Protein AF-A0A7V5NZU4-F1 (afdb_monomer_lite)

Secondary structure (DSSP, 8-state):
-----PPPS-PPPPPPPPPPPP---S--EEEEEES--SHHHHHHHHHHHHTSTTEEEEEEETTTTEEEEEEPTT--HHHHHHHHHHTT-EEEEEESSEEEEEEEEE---SHHHHHHHHHHHHTSTTEEEEEEETTTTEEEEEEETTT--HHHHHHHHHHTT-EEEEESSS-S-HHHHHHHHHHHHHHHHHHHHHHHHHHHHHH-TTT-GGGGGS-HHHHHHHHHHHHHHIIIIISHHHHHHHHHHHHTT---HHHHHHHHHHHHHHHHHHHHH-HHHHHHTT------HHHHHHHHHHHHHHHHHHHHHHHHHHHHHHHHHHTS-SEEEEEETTEEEEEETT-

pLDDT: mean 81.1, std 15.28, range [30.03, 98.06]

Structure (mmCIF, N/CA/C/O backbone):
data_AF-A0A7V5NZU4-F1
#
_entry.id   AF-A0A7V5NZU4-F1
#
loop_
_atom_site.group_PDB
_atom_site.id
_atom_site.type_symbol
_atom_site.label_atom_id
_atom_site.label_alt_id
_atom_site.label_comp_id
_atom_site.label_asym_id
_atom_site.label_entity_id
_atom_site.label_seq_id
_atom_site.pdbx_PDB_ins_code
_atom_site.Cartn_x
_atom_site.Cartn_y
_atom_site.Cartn_z
_atom_site.occupancy
_atom_site.B_iso_or_equiv
_atom_site.auth_seq_id
_atom_site.auth_comp_id
_atom_site.auth_asym_id
_atom_site.auth_atom_id
_atom_site.pdbx_PDB_model_num
ATOM 1 N N . MET A 1 1 ? -12.009 -71.745 0.302 1.00 40.34 1 MET A N 1
ATOM 2 C CA . MET A 1 1 ? -10.948 -70.907 0.899 1.00 40.34 1 MET A CA 1
ATOM 3 C C . MET A 1 1 ? -11.126 -69.471 0.422 1.00 40.34 1 MET A C 1
ATOM 5 O O . MET A 1 1 ? -10.979 -69.234 -0.765 1.00 40.34 1 MET A O 1
ATOM 9 N N . MET A 1 2 ? -11.557 -68.615 1.358 1.00 42.38 2 MET A N 1
ATOM 10 C CA . MET A 1 2 ? -11.368 -67.154 1.516 1.00 42.38 2 MET A CA 1
ATOM 11 C C . MET A 1 2 ? -11.271 -66.282 0.248 1.00 42.38 2 MET A C 1
ATOM 13 O O . MET A 1 2 ? -10.345 -66.431 -0.534 1.00 42.38 2 MET A O 1
ATOM 17 N N . ALA A 1 3 ? -12.240 -65.424 -0.083 1.00 41.09 3 ALA A N 1
ATOM 18 C CA . ALA A 1 3 ? -12.773 -64.225 0.599 1.00 41.09 3 ALA A CA 1
ATOM 19 C C . ALA A 1 3 ? -12.367 -62.997 -0.242 1.00 41.09 3 ALA A C 1
ATOM 21 O O . ALA A 1 3 ? -11.229 -62.540 -0.201 1.00 41.09 3 ALA A O 1
ATOM 22 N N . LYS A 1 4 ? -13.302 -62.528 -1.079 1.00 43.53 4 LYS A N 1
ATOM 23 C CA . LYS A 1 4 ? -13.259 -61.218 -1.737 1.00 43.53 4 LYS A CA 1
ATOM 24 C C . LYS A 1 4 ? -14.063 -60.272 -0.850 1.00 43.53 4 LYS A C 1
ATOM 26 O O . LYS A 1 4 ? -15.286 -60.379 -0.833 1.00 43.53 4 LYS A O 1
ATOM 31 N N . ASP A 1 5 ? -13.391 -59.377 -0.137 1.00 45.47 5 ASP A N 1
ATOM 32 C CA . ASP A 1 5 ? -14.055 -58.329 0.637 1.00 45.47 5 ASP A CA 1
ATOM 33 C C . ASP A 1 5 ? -14.517 -57.209 -0.301 1.00 45.47 5 ASP A C 1
ATOM 35 O O . ASP A 1 5 ? -13.760 -56.341 -0.736 1.00 45.47 5 ASP A O 1
ATOM 39 N N . SER A 1 6 ? -15.798 -57.276 -0.651 1.00 47.09 6 SER A N 1
ATOM 40 C CA . SER A 1 6 ? -16.578 -56.199 -1.247 1.00 47.09 6 SER A CA 1
ATOM 41 C C . SER A 1 6 ? -16.893 -55.143 -0.185 1.00 47.09 6 SER A C 1
ATOM 43 O O . SER A 1 6 ? -17.609 -55.427 0.774 1.00 47.09 6 SER A O 1
ATOM 45 N N . CYS A 1 7 ? -16.398 -53.919 -0.368 1.00 43.38 7 CYS A N 1
ATOM 46 C CA . CYS A 1 7 ? -16.804 -52.766 0.433 1.00 43.38 7 CYS A CA 1
ATOM 47 C C . CYS A 1 7 ? -18.268 -52.398 0.095 1.00 43.38 7 CYS A C 1
ATOM 49 O O . CYS A 1 7 ? -18.559 -52.175 -1.085 1.00 43.38 7 CYS A O 1
ATOM 51 N N . PRO A 1 8 ? -19.204 -52.364 1.062 1.00 48.06 8 PRO A N 1
ATOM 52 C CA . PRO A 1 8 ? -20.598 -52.026 0.797 1.00 48.06 8 PRO A CA 1
ATOM 53 C C . PRO A 1 8 ? -20.779 -50.524 0.533 1.00 48.06 8 PRO A C 1
ATOM 55 O O . PRO A 1 8 ? -20.287 -49.659 1.257 1.00 48.06 8 PRO A O 1
ATOM 58 N N . THR A 1 9 ? -21.523 -50.228 -0.527 1.00 55.03 9 THR A N 1
ATOM 59 C CA . THR A 1 9 ? -21.818 -48.909 -1.098 1.00 55.03 9 THR A CA 1
ATOM 60 C C . THR A 1 9 ? -22.843 -48.115 -0.277 1.00 55.03 9 THR A C 1
ATOM 62 O O . THR A 1 9 ? -23.901 -47.742 -0.776 1.00 55.03 9 THR A O 1
ATOM 65 N N . SER A 1 10 ? -22.551 -47.822 0.990 1.00 47.47 10 SER A N 1
ATOM 66 C CA . SER A 1 10 ? -23.347 -46.860 1.765 1.00 47.47 10 SER A CA 1
ATOM 67 C C . SER A 1 10 ? -22.573 -46.325 2.970 1.00 47.47 10 SER A C 1
ATOM 69 O O . SER A 1 10 ? -22.727 -46.811 4.089 1.00 47.47 10 SER A O 1
ATOM 71 N N . CYS A 1 11 ? -21.754 -45.296 2.755 1.00 41.81 11 CYS A N 1
ATOM 72 C CA . CYS A 1 11 ? -21.381 -44.395 3.843 1.00 41.81 11 CYS A CA 1
ATOM 73 C C . CYS A 1 11 ? -22.578 -43.459 4.083 1.00 41.81 11 CYS A C 1
ATOM 75 O O . CYS A 1 11 ? -22.938 -42.726 3.157 1.00 41.81 11 CYS A O 1
ATOM 77 N N . PRO A 1 12 ? -23.212 -43.454 5.268 1.00 45.66 12 PRO A N 1
ATOM 78 C CA . PRO A 1 12 ? -24.223 -42.458 5.585 1.00 45.66 12 PRO A CA 1
ATOM 79 C C . PRO A 1 12 ? -23.543 -41.088 5.639 1.00 45.66 12 PRO A C 1
ATOM 81 O O . PRO A 1 12 ? -22.601 -40.881 6.406 1.00 45.66 12 PRO A O 1
ATOM 84 N N . LEU A 1 13 ? -23.993 -40.160 4.795 1.00 52.66 13 LEU A N 1
ATOM 85 C CA . LEU A 1 13 ? -23.650 -38.748 4.933 1.00 52.66 13 LEU A CA 1
ATOM 86 C C . LEU A 1 13 ? -24.128 -38.274 6.318 1.00 52.66 13 LEU A C 1
ATOM 88 O O . LEU A 1 13 ? -25.234 -38.644 6.715 1.00 52.66 13 LEU A O 1
ATOM 92 N N . PRO A 1 14 ? -23.343 -37.475 7.061 1.00 43.91 14 PRO A N 1
ATOM 93 C CA . PRO A 1 14 ? -23.815 -36.900 8.313 1.00 43.91 14 PRO A CA 1
ATOM 94 C C . PRO A 1 14 ? -25.058 -36.051 8.034 1.00 43.91 14 PRO A C 1
ATOM 96 O O . PRO A 1 14 ? -25.027 -35.165 7.178 1.00 43.91 14 PRO A O 1
ATOM 99 N N . GLU A 1 15 ? -26.150 -36.356 8.739 1.00 41.50 15 GLU A N 1
ATOM 100 C CA . GLU A 1 15 ? -27.418 -35.636 8.652 1.00 41.50 15 GLU A CA 1
ATOM 101 C C . GLU A 1 15 ? -27.173 -34.129 8.781 1.00 41.50 15 GLU A C 1
ATOM 103 O O . GLU A 1 15 ? -26.546 -33.646 9.732 1.00 41.50 15 GLU A O 1
ATOM 108 N N . ALA A 1 16 ? -27.644 -33.383 7.782 1.00 39.78 16 ALA A N 1
ATOM 109 C CA . ALA A 1 16 ? -27.623 -31.935 7.800 1.00 39.78 16 ALA A CA 1
ATOM 110 C C . ALA A 1 16 ? -28.372 -31.456 9.050 1.00 39.78 16 ALA A C 1
ATOM 112 O O . ALA A 1 16 ? -29.556 -31.743 9.225 1.00 39.78 16 ALA A O 1
ATOM 113 N N . ARG A 1 17 ? -27.671 -30.731 9.931 1.00 39.03 17 ARG A N 1
ATOM 114 C CA . ARG A 1 17 ? -28.297 -30.075 11.084 1.00 39.03 17 ARG A CA 1
ATOM 115 C C . ARG A 1 17 ? -29.446 -29.199 10.571 1.00 39.03 17 ARG A C 1
ATOM 117 O O . ARG A 1 17 ? -29.227 -28.469 9.601 1.00 39.03 17 ARG A O 1
ATOM 124 N N . PRO A 1 18 ? -30.635 -29.243 11.191 1.00 36.62 18 PRO A N 1
ATOM 125 C CA . PRO A 1 18 ? -31.749 -28.415 10.763 1.00 36.62 18 PRO A CA 1
ATOM 126 C C . PRO A 1 18 ? -31.342 -26.941 10.842 1.00 36.62 18 PRO A C 1
ATOM 128 O O . PRO A 1 18 ? -30.946 -26.439 11.895 1.00 36.62 18 PRO A O 1
ATOM 131 N N . VAL A 1 19 ? -31.402 -26.272 9.692 1.00 40.69 19 VAL A N 1
ATOM 132 C CA . VAL A 1 19 ? -31.296 -24.817 9.579 1.00 40.69 19 VAL A CA 1
ATOM 133 C C . VAL A 1 19 ? -32.470 -24.226 10.375 1.00 40.69 19 VAL A C 1
ATOM 135 O O . VAL A 1 19 ? -33.605 -24.656 10.148 1.00 40.69 19 VAL A O 1
ATOM 138 N N . PRO A 1 20 ? -32.246 -23.300 11.329 1.00 37.62 20 PRO A N 1
ATOM 139 C CA . PRO A 1 20 ? -33.342 -22.648 12.037 1.00 37.62 20 PRO A CA 1
ATOM 140 C C . PRO A 1 20 ? -34.257 -21.930 11.035 1.00 37.62 20 PRO A C 1
ATOM 142 O O . PRO A 1 20 ? -33.765 -21.432 10.020 1.00 37.62 20 PRO A O 1
ATOM 145 N N . PRO A 1 21 ? -35.573 -21.879 11.291 1.00 34.88 21 PRO A N 1
ATOM 146 C CA . PRO A 1 21 ? -36.538 -21.389 10.324 1.00 34.88 21 PRO A CA 1
ATOM 147 C C . PRO A 1 21 ? -36.288 -19.914 10.007 1.00 34.88 21 PRO A C 1
ATOM 149 O O . PRO A 1 21 ? -36.116 -19.073 10.888 1.00 34.88 21 PRO A O 1
ATOM 152 N N . GLU A 1 22 ? -36.290 -19.619 8.715 1.00 37.28 22 GLU A N 1
ATOM 153 C CA . GLU A 1 22 ? -36.287 -18.273 8.174 1.00 37.28 22 GLU A CA 1
ATOM 154 C C . GLU A 1 22 ? -37.634 -17.583 8.481 1.00 37.28 22 GLU A C 1
ATOM 156 O O . GLU A 1 22 ? -38.697 -18.151 8.227 1.00 37.28 22 GLU A O 1
ATOM 161 N N . LYS A 1 23 ? -37.542 -16.322 8.940 1.00 37.06 23 LYS A N 1
ATOM 162 C CA . LYS A 1 23 ? -38.576 -15.267 9.087 1.00 37.06 23 LYS A CA 1
ATOM 163 C C . LYS A 1 23 ? -39.373 -15.174 10.401 1.00 37.06 23 LYS A C 1
ATOM 165 O O . LYS A 1 23 ? -40.420 -15.791 10.564 1.00 37.06 23 LYS A O 1
ATOM 170 N N . SER A 1 24 ? -39.019 -14.150 11.189 1.00 30.03 24 SER A N 1
ATOM 171 C CA . SER A 1 24 ? -39.981 -13.267 11.868 1.00 30.03 24 SER A CA 1
ATOM 172 C C . SER A 1 24 ? -39.436 -11.831 11.994 1.00 30.03 24 SER A C 1
ATOM 174 O O . SER A 1 24 ? -38.464 -11.580 12.690 1.00 30.03 24 SER A O 1
ATOM 176 N N . SER A 1 25 ? -40.087 -10.911 11.281 1.00 40.16 25 SER A N 1
ATOM 177 C CA . SER A 1 25 ? -40.169 -9.443 11.427 1.00 40.16 25 SER A CA 1
ATOM 178 C C . SER A 1 25 ? -39.384 -8.720 12.554 1.00 40.16 25 SER A C 1
ATOM 180 O O . SER A 1 25 ? -39.815 -8.760 13.708 1.00 40.16 25 SER A O 1
ATOM 182 N N . GLY A 1 26 ? -38.376 -7.913 12.183 1.00 49.75 26 GLY A N 1
ATOM 183 C CA . GLY A 1 26 ? -37.771 -6.837 13.001 1.00 49.75 26 GLY A CA 1
ATOM 184 C C . GLY A 1 26 ? -36.237 -6.933 13.154 1.00 49.75 26 GLY A C 1
ATOM 185 O O . GLY A 1 26 ? -35.705 -8.034 13.041 1.00 49.75 26 GLY A O 1
ATOM 186 N N . PRO A 1 27 ? -35.502 -5.819 13.375 1.00 64.00 27 PRO A N 1
ATOM 187 C CA . PRO A 1 27 ? -34.076 -5.870 13.711 1.00 64.00 27 PRO A CA 1
ATOM 188 C C . PRO A 1 27 ? -33.896 -6.471 15.109 1.00 64.00 27 PRO A C 1
ATOM 190 O O . PRO A 1 27 ? -34.335 -5.891 16.095 1.00 64.00 27 PRO A O 1
ATOM 193 N N . GLU A 1 28 ? -33.282 -7.646 15.202 1.00 74.56 28 GLU A N 1
ATOM 194 C CA . GLU A 1 28 ? -33.061 -8.331 16.478 1.00 74.56 28 GLU A CA 1
ATOM 195 C C . GLU A 1 28 ? -31.842 -7.756 17.203 1.00 74.56 28 GLU A C 1
ATOM 197 O O . GLU A 1 28 ? -30.771 -7.605 16.615 1.00 74.56 28 GLU A O 1
ATOM 202 N N . LEU A 1 29 ? -31.995 -7.463 18.493 1.00 79.25 29 LEU A N 1
ATOM 203 C CA . LEU A 1 29 ? -30.911 -7.021 19.360 1.00 79.25 29 LEU A CA 1
ATOM 204 C C . LEU A 1 29 ? -30.441 -8.188 20.221 1.00 79.25 29 LEU A C 1
ATOM 206 O O . LEU A 1 29 ? -31.240 -8.880 20.857 1.00 79.25 29 LEU A O 1
ATOM 210 N N . PHE A 1 30 ? -29.129 -8.384 20.269 1.00 80.62 30 PHE A N 1
ATOM 211 C CA . PHE A 1 30 ? -28.511 -9.396 21.115 1.00 80.62 30 PHE A CA 1
ATOM 212 C C . PHE A 1 30 ? -27.746 -8.715 22.237 1.00 80.62 30 PHE A C 1
ATOM 214 O O . PHE A 1 30 ? -26.981 -7.783 21.998 1.00 80.62 30 PHE A O 1
ATOM 221 N N . PHE A 1 31 ? -27.905 -9.217 23.454 1.00 84.19 31 PHE A N 1
ATOM 222 C CA . PHE A 1 31 ? -27.208 -8.751 24.644 1.00 84.19 31 PHE A CA 1
ATOM 223 C C . PHE A 1 31 ? -26.524 -9.922 25.342 1.00 84.19 31 PHE A C 1
ATOM 225 O O . PHE A 1 31 ? -27.033 -11.040 25.350 1.00 84.19 31 PHE A O 1
ATOM 232 N N . ARG A 1 32 ? -25.372 -9.673 25.952 1.00 83.62 32 ARG A N 1
ATOM 233 C CA . ARG A 1 32 ? -24.766 -10.533 26.958 1.00 83.62 32 ARG A CA 1
ATOM 234 C C . ARG A 1 32 ? -25.313 -10.115 28.311 1.00 83.62 32 ARG A C 1
ATOM 236 O O . ARG A 1 32 ? -25.332 -8.925 28.615 1.00 83.62 32 ARG A O 1
ATOM 243 N N . VAL A 1 33 ? -25.740 -11.092 29.098 1.00 85.56 33 VAL A N 1
ATOM 244 C CA . VAL A 1 33 ? -26.236 -10.856 30.452 1.00 85.56 33 VAL A CA 1
ATOM 245 C C . VAL A 1 33 ? -25.185 -11.347 31.444 1.00 85.56 33 VAL A C 1
ATOM 247 O O . VAL A 1 33 ? -24.867 -12.536 31.478 1.00 85.56 33 VAL A O 1
ATOM 250 N N . GLU A 1 34 ? -24.634 -10.441 32.241 1.00 82.88 34 GLU A N 1
ATOM 251 C CA . GLU A 1 34 ? -23.683 -10.747 33.311 1.00 82.88 34 GLU A CA 1
ATOM 252 C C . GLU A 1 34 ? -24.404 -10.789 34.671 1.00 82.88 34 GLU A C 1
ATOM 254 O O . GLU A 1 34 ? -25.399 -10.098 34.891 1.00 82.88 34 GLU A O 1
ATOM 259 N N . GLY A 1 35 ? -23.932 -11.651 35.579 1.00 77.69 35 GLY A N 1
ATOM 260 C CA . GLY A 1 35 ? -24.533 -11.855 36.908 1.00 77.69 35 GLY A CA 1
ATOM 261 C C . GLY A 1 35 ? -25.539 -13.013 37.008 1.00 77.69 35 GLY A C 1
ATOM 262 O O . GLY A 1 35 ? -26.022 -13.314 38.097 1.00 77.69 35 GLY A O 1
ATOM 263 N N . MET A 1 36 ? -25.843 -13.715 35.909 1.00 81.94 36 MET A N 1
ATOM 264 C CA . MET A 1 36 ? -26.690 -14.915 35.952 1.00 81.94 36 MET A CA 1
ATOM 265 C C . MET A 1 36 ? -25.894 -16.145 36.400 1.00 81.94 36 MET A C 1
ATOM 267 O O . MET A 1 36 ? -24.882 -16.486 35.795 1.00 81.94 36 MET A O 1
ATOM 271 N N . SER A 1 37 ? -26.388 -16.858 37.414 1.00 78.56 37 SER A N 1
ATOM 272 C CA . SER A 1 37 ? -25.758 -18.080 37.941 1.00 78.56 37 SER A CA 1
ATOM 273 C C . SER A 1 37 ? -26.603 -19.347 37.763 1.00 78.56 37 SER A C 1
ATOM 275 O O . SER A 1 37 ? -26.098 -20.450 37.963 1.00 78.56 37 SER A O 1
ATOM 277 N N . CYS A 1 38 ? -27.876 -19.225 37.369 1.00 78.81 38 CYS A N 1
ATOM 278 C CA . CYS A 1 38 ? -28.754 -20.370 37.117 1.00 78.81 38 CYS A CA 1
ATOM 279 C C . CYS A 1 38 ? -29.875 -20.062 36.107 1.00 78.81 38 CYS A C 1
ATOM 281 O O . CYS A 1 38 ? -30.144 -18.906 35.772 1.00 78.81 38 CYS A O 1
ATOM 283 N N . ALA A 1 39 ? -30.597 -21.105 35.681 1.00 77.88 39 ALA A N 1
ATOM 284 C CA . ALA A 1 39 ? -31.759 -20.988 34.796 1.00 77.88 39 ALA A CA 1
ATOM 285 C C . ALA A 1 39 ? -32.900 -20.129 35.385 1.00 77.88 39 ALA A C 1
ATOM 287 O O . ALA A 1 39 ? -33.616 -19.463 34.641 1.00 77.88 39 ALA A O 1
ATOM 288 N N . ALA A 1 40 ? -33.041 -20.077 36.716 1.00 79.88 40 ALA A N 1
ATOM 289 C CA . ALA A 1 40 ? -34.028 -19.213 37.365 1.00 79.88 40 ALA A CA 1
ATOM 290 C C . ALA A 1 40 ? -33.665 -17.717 37.256 1.00 79.88 40 ALA A C 1
ATOM 292 O O . ALA A 1 40 ? -34.560 -16.881 37.139 1.00 79.88 40 ALA A O 1
ATOM 293 N N . CYS A 1 41 ? -32.369 -17.373 37.226 1.00 83.00 41 CYS A N 1
ATOM 294 C CA . CYS A 1 41 ? -31.916 -16.008 36.935 1.00 83.00 41 CYS A CA 1
ATOM 295 C C . CYS A 1 41 ? -32.261 -15.612 35.495 1.00 83.00 41 CYS A C 1
ATOM 297 O O . CYS A 1 41 ? -32.782 -14.525 35.275 1.00 83.00 41 CYS A O 1
ATOM 299 N N . ALA A 1 42 ? -32.049 -16.511 34.528 1.00 84.69 42 ALA A N 1
ATOM 300 C CA . ALA A 1 42 ? -32.408 -16.255 33.132 1.00 84.69 42 ALA A CA 1
ATOM 301 C C . ALA A 1 42 ? -33.915 -16.024 32.950 1.00 84.69 42 ALA A C 1
ATOM 303 O O . ALA A 1 42 ? -34.304 -15.064 32.293 1.00 84.69 42 ALA A O 1
ATOM 304 N N . ALA A 1 43 ? -34.764 -16.826 33.603 1.00 86.94 43 ALA A N 1
ATOM 305 C CA . ALA A 1 43 ? -36.214 -16.627 33.570 1.00 86.94 43 ALA A CA 1
ATOM 306 C C . ALA A 1 43 ? -36.645 -15.278 34.178 1.00 86.94 43 ALA A C 1
ATOM 308 O O . ALA A 1 43 ? -37.571 -14.637 33.678 1.00 86.94 43 ALA A O 1
ATOM 309 N N . ARG A 1 44 ? -35.963 -14.824 35.240 1.00 87.81 44 ARG A N 1
ATOM 310 C CA . ARG A 1 44 ? -36.203 -13.510 35.852 1.00 87.81 44 ARG A CA 1
ATOM 311 C C . ARG A 1 44 ? -35.831 -12.373 34.900 1.00 87.81 44 ARG A C 1
ATOM 313 O O . ARG A 1 44 ? -36.654 -11.493 34.675 1.00 87.81 44 ARG A O 1
ATOM 320 N N . VAL A 1 45 ? -34.644 -12.429 34.294 1.00 88.69 45 VAL A N 1
ATOM 321 C CA . VAL A 1 45 ? -34.198 -11.429 33.309 1.00 88.69 45 VAL A CA 1
ATOM 322 C C . VAL A 1 45 ? -35.124 -11.412 32.089 1.00 88.69 45 VAL A C 1
ATOM 324 O O . VAL A 1 45 ? -35.506 -10.343 31.624 1.00 88.69 45 VAL A O 1
ATOM 327 N N . GLU A 1 46 ? -35.556 -12.577 31.599 1.00 91.38 46 GLU A N 1
ATOM 328 C CA . GLU A 1 46 ? -36.494 -12.671 30.475 1.00 91.38 46 GLU A CA 1
ATOM 329 C C . GLU A 1 46 ? -37.838 -12.005 30.785 1.00 91.38 46 GLU A C 1
ATOM 331 O O . GLU A 1 46 ? -38.392 -11.301 29.939 1.00 91.38 46 GLU A O 1
ATOM 336 N N . LYS A 1 47 ? -38.350 -12.184 32.007 1.00 89.56 47 LYS A N 1
ATOM 337 C CA . LYS A 1 47 ? -39.588 -11.541 32.455 1.00 89.56 47 LYS A CA 1
ATOM 338 C C . LYS A 1 47 ? -39.460 -10.013 32.466 1.00 89.56 47 LYS A C 1
ATOM 340 O O . LYS A 1 47 ? -40.320 -9.335 31.914 1.00 89.56 47 LYS A O 1
ATOM 345 N N . VAL A 1 48 ? -38.367 -9.484 33.015 1.00 90.69 48 VAL A N 1
ATOM 346 C CA . VAL A 1 48 ? -38.098 -8.033 33.084 1.00 90.69 48 VAL A CA 1
ATOM 347 C C . VAL A 1 48 ? -37.976 -7.422 31.686 1.00 90.69 48 VAL A C 1
ATOM 349 O O . VAL A 1 48 ? -38.526 -6.353 31.414 1.00 90.69 48 VAL A O 1
ATOM 352 N N . LEU A 1 49 ? -37.304 -8.125 30.770 1.00 89.25 49 LEU A N 1
ATOM 353 C CA . LEU A 1 49 ? -37.184 -7.705 29.376 1.00 89.25 49 LEU A CA 1
ATOM 354 C C . LEU A 1 49 ? -38.553 -7.643 28.680 1.00 89.25 49 LEU A C 1
ATOM 356 O O . LEU A 1 49 ? -38.821 -6.669 27.984 1.00 89.25 49 LEU A O 1
ATOM 360 N N . LYS A 1 50 ? -39.440 -8.623 28.906 1.00 89.62 50 LYS A N 1
ATOM 361 C CA . LYS A 1 50 ? -40.808 -8.629 28.343 1.00 89.62 50 LYS A CA 1
ATOM 362 C C . LYS A 1 50 ? -41.718 -7.545 28.931 1.00 89.62 50 LYS A C 1
ATOM 364 O O . LYS A 1 50 ? -42.618 -7.074 28.248 1.00 89.62 50 LYS A O 1
ATOM 369 N N . GLU A 1 51 ? -41.507 -7.153 30.186 1.00 88.50 51 GLU A N 1
ATOM 370 C CA . GLU A 1 51 ? -42.288 -6.108 30.870 1.00 88.50 51 GLU A CA 1
ATOM 371 C C . GLU A 1 51 ? -41.784 -4.681 30.574 1.00 88.50 51 GLU A C 1
ATOM 373 O O . GLU A 1 51 ? -42.369 -3.687 31.026 1.00 88.50 51 GLU A O 1
ATOM 378 N N . THR A 1 52 ? -40.685 -4.549 29.825 1.00 85.81 52 THR A N 1
ATOM 379 C CA . THR A 1 52 ? -40.143 -3.249 29.426 1.00 85.81 52 THR A CA 1
ATOM 380 C C . THR A 1 52 ? -40.887 -2.711 28.205 1.00 85.81 52 THR A C 1
ATOM 382 O O . THR A 1 52 ? -41.091 -3.410 27.215 1.00 85.81 52 THR A O 1
ATOM 385 N N . LYS A 1 53 ? -41.313 -1.443 28.273 1.00 83.50 53 LYS A N 1
ATOM 386 C CA . LYS A 1 53 ? -42.056 -0.792 27.186 1.00 83.50 53 LYS A CA 1
ATOM 387 C C . LYS A 1 53 ? -41.202 -0.740 25.916 1.00 83.50 53 LYS A C 1
ATOM 389 O O . LYS A 1 53 ? -40.050 -0.327 25.978 1.00 83.50 53 LYS A O 1
ATOM 394 N N . GLY A 1 54 ? -41.783 -1.113 24.777 1.00 81.44 54 GLY A N 1
ATOM 395 C CA . GLY A 1 54 ? -41.086 -1.132 23.489 1.00 81.44 54 GLY A CA 1
ATOM 396 C C . GLY A 1 54 ? -40.372 -2.449 23.168 1.00 81.44 54 GLY A C 1
ATOM 397 O O . GLY A 1 54 ? -39.620 -2.502 22.200 1.00 81.44 54 GLY A O 1
ATOM 398 N N . VAL A 1 55 ? -40.578 -3.511 23.951 1.00 86.06 55 VAL A N 1
ATOM 399 C CA . VAL A 1 55 ? -40.093 -4.862 23.636 1.00 86.06 55 VAL A CA 1
ATOM 400 C C . VAL A 1 55 ? -41.258 -5.722 23.160 1.00 86.06 55 VAL A C 1
ATOM 402 O O . VAL A 1 55 ? -42.211 -5.946 23.900 1.00 86.06 55 VAL A O 1
ATOM 405 N N . LYS A 1 56 ? -41.167 -6.234 21.929 1.00 84.62 56 LYS A N 1
ATOM 406 C CA . LYS A 1 56 ? -42.162 -7.144 21.350 1.00 84.62 56 LYS A CA 1
ATOM 407 C C . LYS A 1 56 ? -41.959 -8.573 21.844 1.00 84.62 56 LYS A C 1
ATOM 409 O O . LYS A 1 56 ? -42.905 -9.249 22.236 1.00 84.62 56 LYS A O 1
ATOM 414 N N . GLU A 1 57 ? -40.712 -9.035 21.821 1.00 85.81 57 GLU A N 1
ATOM 415 C CA . GLU A 1 57 ? -40.321 -10.368 22.280 1.00 85.81 57 GLU A CA 1
ATOM 416 C C . GLU A 1 57 ? -38.957 -10.307 22.966 1.00 85.81 57 GLU A C 1
ATOM 418 O O . GLU A 1 57 ? -38.067 -9.579 22.531 1.00 85.81 57 GLU A O 1
ATOM 423 N N . ALA A 1 58 ? -38.772 -11.108 24.014 1.00 90.19 58 ALA A N 1
ATOM 424 C CA . ALA A 1 58 ? -37.467 -11.330 24.621 1.00 90.19 58 ALA A CA 1
ATOM 425 C C . ALA A 1 58 ? -37.291 -12.803 24.990 1.00 90.19 58 ALA A C 1
ATOM 427 O O . ALA A 1 58 ? -38.230 -13.442 25.465 1.00 90.19 58 ALA A O 1
ATOM 428 N N . GLN A 1 59 ? -36.092 -13.334 24.767 1.00 89.06 59 GLN A N 1
ATOM 429 C CA . GLN A 1 59 ? -35.695 -14.691 25.140 1.00 89.06 59 GLN A CA 1
ATOM 430 C C . GLN A 1 59 ? -34.303 -14.662 25.754 1.00 89.06 59 GLN A C 1
ATOM 432 O O . GLN A 1 59 ? -33.392 -14.066 25.176 1.00 89.06 59 GLN A O 1
ATOM 437 N N . VAL A 1 60 ? -34.120 -15.321 26.897 1.00 86.50 60 VAL A N 1
ATOM 438 C CA . VAL A 1 60 ? -32.821 -15.371 27.578 1.00 86.50 60 VAL A CA 1
ATOM 439 C C . VAL A 1 60 ? -32.333 -16.806 27.646 1.00 86.50 60 VAL A C 1
ATOM 441 O O . VAL A 1 60 ? -32.985 -17.693 28.188 1.00 86.50 60 VAL A O 1
ATOM 444 N N . ASN A 1 61 ? -31.139 -17.034 27.115 1.00 80.69 61 ASN A N 1
ATOM 445 C CA . ASN A 1 61 ? -30.483 -18.324 27.151 1.00 80.69 61 ASN A CA 1
ATOM 446 C C . ASN A 1 61 ? -29.367 -18.307 28.199 1.00 80.69 61 ASN A C 1
ATOM 448 O O . ASN A 1 61 ? -28.329 -17.663 28.032 1.00 80.69 61 ASN A O 1
ATOM 452 N N . PHE A 1 62 ? -29.589 -19.049 29.285 1.00 80.00 62 PHE A N 1
ATOM 453 C CA . PHE A 1 62 ? -28.617 -19.204 30.363 1.00 80.00 62 PHE A CA 1
ATOM 454 C C . PHE A 1 62 ? -27.314 -19.865 29.891 1.00 80.00 62 PHE A C 1
ATOM 456 O O . PHE A 1 62 ? -26.236 -19.409 30.259 1.00 80.00 62 PHE A O 1
ATOM 463 N N . ALA A 1 63 ? -27.398 -20.904 29.053 1.00 73.81 63 ALA A N 1
ATOM 464 C CA . ALA A 1 63 ? -26.232 -21.681 28.627 1.00 73.81 63 ALA A CA 1
ATOM 465 C C . ALA A 1 63 ? -25.241 -20.849 27.799 1.00 73.81 63 ALA A C 1
ATOM 467 O O . ALA A 1 63 ? -24.038 -21.087 27.850 1.00 73.81 63 ALA A O 1
ATOM 468 N N . THR A 1 64 ? -25.743 -19.865 27.052 1.00 74.44 64 THR A N 1
ATOM 469 C CA . THR A 1 64 ? -24.927 -18.957 26.233 1.00 74.44 64 THR A CA 1
ATOM 470 C C . THR A 1 64 ? -24.720 -17.585 26.876 1.00 74.44 64 THR A C 1
ATOM 472 O O . THR A 1 64 ? -24.013 -16.758 26.304 1.00 74.44 64 THR A O 1
ATOM 475 N N . ALA A 1 65 ? -25.310 -17.333 28.051 1.00 79.94 65 ALA A N 1
ATOM 476 C CA . ALA A 1 65 ? -25.342 -16.029 28.717 1.00 79.94 65 ALA A CA 1
ATOM 477 C C . ALA A 1 65 ? -25.817 -14.886 27.796 1.00 79.94 65 ALA A C 1
ATOM 479 O O . ALA A 1 65 ? -25.310 -13.763 27.861 1.00 79.94 65 ALA A O 1
ATOM 480 N N . THR A 1 66 ? -26.779 -15.171 26.911 1.00 80.31 66 THR A N 1
ATOM 481 C CA . THR A 1 66 ? -27.277 -14.213 25.914 1.00 80.31 66 THR A CA 1
ATOM 482 C C . THR A 1 66 ? -28.772 -13.956 26.048 1.00 80.31 66 THR A C 1
ATOM 484 O O . THR A 1 66 ? -29.547 -14.864 26.331 1.00 80.31 66 THR A O 1
ATOM 487 N N . ALA A 1 67 ? -29.183 -12.719 25.787 1.00 85.19 67 ALA A N 1
ATOM 488 C CA . ALA A 1 67 ? -30.568 -12.302 25.648 1.00 85.19 67 ALA A CA 1
ATOM 489 C C . ALA A 1 67 ? -30.817 -11.812 24.218 1.00 85.19 67 ALA A C 1
ATOM 491 O O . ALA A 1 67 ? -30.070 -10.984 23.702 1.00 85.19 67 ALA A O 1
ATOM 492 N N . ARG A 1 68 ? -31.864 -12.330 23.581 1.00 86.31 68 ARG A N 1
ATOM 493 C CA . ARG A 1 68 ? -32.384 -11.883 22.284 1.00 86.31 68 ARG A CA 1
ATOM 494 C C . ARG A 1 68 ? -33.614 -11.026 22.544 1.00 86.31 68 ARG A C 1
ATOM 496 O O . ARG A 1 68 ? -34.511 -11.472 23.255 1.00 86.31 68 ARG A O 1
ATOM 503 N N . VAL A 1 69 ? -33.653 -9.828 21.975 1.00 87.12 69 VAL A N 1
ATOM 504 C CA . VAL A 1 69 ? -34.736 -8.8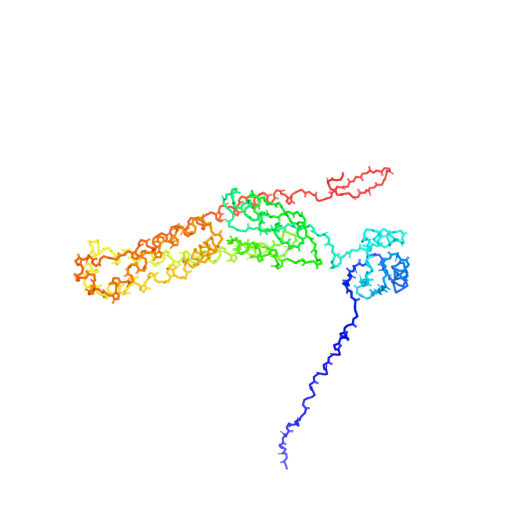55 22.147 1.00 87.12 69 VAL A CA 1
ATOM 505 C C . VAL A 1 69 ? -35.192 -8.373 20.776 1.00 87.12 69 VAL A C 1
ATOM 507 O O . VAL A 1 69 ? -34.385 -7.916 19.970 1.00 87.12 69 VAL A O 1
ATOM 510 N N . VAL A 1 70 ? -36.491 -8.462 20.513 1.00 83.69 70 VAL A N 1
ATOM 511 C CA . VAL A 1 70 ? -37.135 -7.906 19.322 1.00 83.69 70 VAL A CA 1
ATOM 512 C C . VAL A 1 70 ? -37.788 -6.579 19.724 1.00 83.69 70 VAL A C 1
ATOM 514 O O . VAL A 1 70 ? -38.751 -6.597 20.497 1.00 83.69 70 VAL A O 1
ATOM 517 N N . PRO A 1 71 ? -37.275 -5.430 19.258 1.00 82.62 71 PRO A N 1
ATOM 518 C CA . PRO A 1 71 ? -37.782 -4.116 19.629 1.00 82.62 71 PRO A CA 1
ATOM 519 C C . PRO A 1 71 ? -39.049 -3.735 18.846 1.00 82.62 71 PRO A C 1
ATOM 521 O O . PRO A 1 71 ? -39.226 -4.108 17.685 1.00 82.62 71 PRO A O 1
ATOM 524 N N . GLU A 1 72 ? -39.903 -2.923 19.466 1.00 81.56 72 GLU A N 1
ATOM 525 C CA . GLU A 1 72 ? -40.914 -2.104 18.792 1.00 81.56 72 GLU A CA 1
ATOM 526 C C . GLU A 1 72 ? -40.348 -0.704 18.472 1.00 81.56 72 GLU A C 1
ATOM 528 O O . GLU A 1 72 ? -39.396 -0.251 19.122 1.00 81.56 72 GLU A O 1
ATOM 533 N N . PRO A 1 73 ? -40.904 0.018 17.476 1.00 69.56 73 PRO A N 1
ATOM 534 C CA . PRO A 1 73 ? -40.484 1.383 17.170 1.00 69.56 73 PRO A CA 1
ATOM 535 C C . PRO A 1 73 ? -40.609 2.295 18.402 1.00 69.56 73 PRO A C 1
ATOM 537 O O . PRO A 1 73 ? -41.703 2.470 18.932 1.00 69.56 73 PRO A O 1
ATOM 540 N N . GLY A 1 74 ? -39.493 2.887 18.843 1.00 67.31 74 GLY A N 1
ATOM 541 C CA . GLY A 1 74 ? -39.441 3.767 20.020 1.00 67.31 74 GLY A CA 1
ATOM 542 C C . GLY A 1 74 ? -38.767 3.176 21.265 1.00 67.31 74 GLY A C 1
ATOM 543 O O . GLY A 1 74 ? -38.769 3.833 22.302 1.00 67.31 74 GLY A O 1
ATOM 544 N N . LEU A 1 75 ? -38.176 1.976 21.184 1.00 75.88 75 LEU A N 1
ATOM 545 C CA . LEU A 1 75 ? -37.381 1.413 22.280 1.00 75.88 75 LEU A CA 1
ATOM 546 C C . LEU A 1 75 ? -36.077 2.198 22.505 1.00 75.88 75 LEU A C 1
ATOM 548 O O . LEU A 1 75 ? -35.250 2.321 21.600 1.00 75.88 75 LEU A O 1
ATOM 552 N N . GLU A 1 76 ? -35.854 2.652 23.739 1.00 71.81 76 GLU A N 1
ATOM 553 C CA . GLU A 1 76 ? -34.588 3.250 24.166 1.00 71.81 76 GLU A CA 1
ATOM 554 C C . GLU A 1 76 ? -33.719 2.199 24.879 1.00 71.81 76 GLU A C 1
ATOM 556 O O . GLU A 1 76 ? -34.088 1.690 25.938 1.00 71.81 76 GLU A O 1
ATOM 561 N N . ILE A 1 77 ? -32.553 1.863 24.310 1.00 74.44 77 ILE A N 1
ATOM 562 C CA . ILE A 1 77 ? -31.668 0.799 24.830 1.00 74.44 77 ILE A CA 1
ATOM 563 C C . ILE A 1 77 ? -31.185 1.105 26.262 1.00 74.44 77 ILE A C 1
ATOM 565 O O . ILE A 1 77 ? -31.049 0.192 27.071 1.00 74.44 77 ILE A O 1
ATOM 569 N N . SER A 1 78 ? -30.971 2.379 26.598 1.00 71.31 78 SER A N 1
ATOM 570 C CA . SER A 1 78 ? -30.625 2.857 27.950 1.00 71.31 78 SER A CA 1
ATOM 571 C C . SER A 1 78 ? -31.650 2.409 28.997 1.00 71.31 78 SER A C 1
ATOM 573 O O . SER A 1 78 ? -31.273 1.809 30.001 1.00 71.31 78 SER A O 1
ATOM 575 N N . SER A 1 79 ? -32.942 2.608 28.720 1.00 77.75 79 SER A N 1
ATOM 576 C CA . SER A 1 79 ? -34.037 2.229 29.622 1.00 77.75 79 SER A CA 1
ATOM 577 C C . SER A 1 79 ? -34.111 0.717 29.862 1.00 77.75 79 SER A C 1
ATOM 579 O O . SER A 1 79 ? -34.423 0.271 30.965 1.00 77.75 79 SER A O 1
ATOM 581 N N . LEU A 1 80 ? -33.762 -0.081 28.846 1.00 82.12 80 LEU A N 1
ATOM 582 C CA . LEU A 1 80 ? -33.696 -1.539 28.928 1.00 82.12 80 LEU A CA 1
ATOM 583 C C . LEU A 1 80 ? -32.547 -1.994 29.843 1.00 82.12 80 LEU A C 1
ATOM 585 O O . LEU A 1 80 ? -32.720 -2.892 30.667 1.00 82.12 80 LEU A O 1
ATOM 589 N N . VAL A 1 81 ? -31.377 -1.362 29.708 1.00 81.94 81 VAL A N 1
ATOM 590 C CA . VAL A 1 81 ? -30.187 -1.659 30.519 1.00 81.94 81 VAL A CA 1
ATOM 591 C C . VAL A 1 81 ? -30.404 -1.259 31.980 1.00 81.94 81 VAL A C 1
ATOM 593 O O . VAL A 1 81 ? -30.054 -2.031 32.870 1.00 81.94 81 VAL A O 1
ATOM 596 N N . GLU A 1 82 ? -31.014 -0.101 32.244 1.00 81.75 82 GLU A N 1
ATOM 597 C CA . GLU A 1 82 ? -31.329 0.355 33.606 1.00 81.75 82 GLU A CA 1
ATOM 598 C C . GLU A 1 82 ? -32.306 -0.585 34.319 1.00 81.75 82 GLU A C 1
ATOM 600 O O . GLU A 1 82 ? -32.030 -1.008 35.441 1.00 81.75 82 GLU A O 1
ATOM 605 N N . ARG A 1 83 ? -33.387 -1.002 33.644 1.00 84.81 83 ARG A N 1
ATOM 606 C CA . ARG A 1 83 ? -34.400 -1.906 34.218 1.00 84.81 83 ARG A CA 1
ATOM 607 C C . ARG A 1 83 ? -33.809 -3.237 34.680 1.00 84.81 83 ARG A C 1
ATOM 609 O O . ARG A 1 83 ? -34.190 -3.774 35.713 1.00 84.81 83 ARG A O 1
ATOM 616 N N . VAL A 1 84 ? -32.881 -3.789 33.900 1.00 85.19 84 VAL A N 1
ATOM 617 C CA . VAL A 1 84 ? -32.231 -5.064 34.238 1.00 85.19 84 VAL A CA 1
ATOM 618 C C . VAL A 1 84 ? -31.157 -4.882 35.315 1.00 85.19 84 VAL A C 1
ATOM 620 O O . VAL A 1 84 ? -30.967 -5.774 36.144 1.00 85.19 84 VAL A O 1
ATOM 623 N N . LYS A 1 85 ? -30.539 -3.696 35.380 1.00 84.81 85 LYS A N 1
ATOM 624 C CA . LYS A 1 85 ? -29.601 -3.316 36.441 1.00 84.81 85 LYS A CA 1
ATOM 625 C C . LYS A 1 85 ? -30.275 -3.154 37.805 1.00 84.81 85 LYS A C 1
ATOM 627 O O . LYS A 1 85 ? -29.675 -3.537 38.806 1.00 84.81 85 LYS A O 1
ATOM 632 N N . GLU A 1 86 ? -31.512 -2.655 37.857 1.00 86.00 86 GLU A N 1
ATOM 633 C CA . GLU A 1 86 ? -32.320 -2.589 39.091 1.00 86.00 86 GLU A CA 1
ATOM 634 C C . GLU A 1 86 ? -32.563 -3.975 39.713 1.00 86.00 86 GLU A C 1
ATOM 636 O O . GLU A 1 86 ? -32.626 -4.110 40.933 1.00 86.00 86 GLU A O 1
ATOM 641 N N . GLU A 1 87 ? -32.613 -5.022 38.888 1.00 82.06 87 GLU A N 1
ATOM 642 C CA . GLU A 1 87 ? -32.752 -6.421 39.319 1.00 82.06 87 GLU A CA 1
ATOM 643 C C . GLU A 1 87 ? -31.402 -7.101 39.623 1.00 82.06 87 GLU A C 1
ATOM 645 O O . GLU A 1 87 ? -31.361 -8.288 39.951 1.00 82.06 87 GLU A O 1
ATOM 650 N N . GLY A 1 88 ? -30.292 -6.358 39.544 1.00 81.62 88 GLY A N 1
ATOM 651 C CA . GLY A 1 88 ? -28.951 -6.831 39.895 1.00 81.62 88 GLY A CA 1
ATOM 652 C C . GLY A 1 88 ? -28.204 -7.568 38.780 1.00 81.62 88 GLY A C 1
ATOM 653 O O . GLY A 1 88 ? -27.214 -8.241 39.068 1.00 81.62 88 GLY A O 1
ATOM 654 N N . TYR A 1 89 ? -28.644 -7.448 37.523 1.00 83.62 89 TYR A N 1
ATOM 655 C CA . TYR A 1 89 ? -27.989 -8.049 36.356 1.00 83.62 89 TYR A CA 1
ATOM 656 C C . TYR A 1 89 ? -27.460 -6.970 35.404 1.00 83.62 89 TYR A C 1
ATOM 658 O O . TYR A 1 89 ? -28.045 -5.900 35.275 1.00 83.62 89 TYR A O 1
ATOM 666 N N . GLU A 1 90 ? -26.370 -7.242 34.687 1.00 82.81 90 GLU A N 1
ATOM 667 C CA . GLU A 1 90 ? -25.828 -6.298 33.700 1.00 82.81 90 GLU A CA 1
ATOM 668 C C . GLU A 1 90 ? -26.116 -6.761 32.270 1.00 82.81 90 GLU A C 1
ATOM 670 O O . GLU A 1 90 ? -25.819 -7.897 31.905 1.00 82.81 90 GLU A O 1
ATOM 675 N N . LEU A 1 91 ? -26.655 -5.866 31.436 1.00 80.62 91 LEU A N 1
ATOM 676 C CA . LEU A 1 91 ? -26.824 -6.081 29.997 1.00 80.62 91 LEU A CA 1
ATOM 677 C C . LEU A 1 91 ? -25.731 -5.359 29.210 1.00 80.62 91 LEU A C 1
ATOM 679 O O . LEU A 1 91 ? -25.619 -4.136 29.279 1.00 80.62 91 LEU A O 1
ATOM 683 N N . LYS A 1 92 ? -24.980 -6.101 28.393 1.00 76.88 92 LYS A N 1
ATOM 684 C CA . LYS A 1 92 ? -24.023 -5.549 27.422 1.00 76.88 92 LYS A CA 1
ATOM 685 C C . LYS A 1 92 ? -24.467 -5.886 25.999 1.00 76.88 92 LYS A C 1
ATOM 687 O O . LYS A 1 92 ? -24.649 -7.065 25.713 1.00 76.88 92 LYS A O 1
ATOM 692 N N . PRO A 1 93 ? -24.644 -4.919 25.089 1.00 69.75 93 PRO A N 1
ATOM 693 C CA . PRO A 1 93 ? -25.026 -5.220 23.711 1.00 69.75 93 PRO A CA 1
ATOM 694 C C . PRO A 1 93 ? -23.937 -6.054 23.012 1.00 69.75 93 PRO A C 1
ATOM 696 O O . PRO A 1 93 ? -22.761 -5.706 23.036 1.00 69.75 93 PRO A O 1
ATOM 699 N N . LEU A 1 94 ? -24.339 -7.177 22.413 1.00 63.44 94 LEU A N 1
ATOM 700 C CA . LEU A 1 94 ? -23.521 -8.041 21.552 1.00 63.44 94 LEU A CA 1
ATOM 701 C C . LEU A 1 94 ? -23.645 -7.649 20.076 1.00 63.44 94 LEU A C 1
ATOM 703 O O . LEU A 1 94 ? -22.744 -7.924 19.288 1.00 63.44 94 LEU A O 1
ATOM 707 N N . SER A 1 95 ? -24.762 -7.036 19.683 1.00 54.78 95 SER A N 1
ATOM 708 C CA . SER A 1 95 ? -24.978 -6.460 18.353 1.00 54.78 95 SER A CA 1
ATOM 709 C C . SER A 1 95 ? -26.061 -5.386 18.450 1.00 54.78 95 SER A C 1
ATOM 711 O O . SER A 1 95 ? -27.110 -5.638 19.044 1.00 54.78 95 SER A O 1
ATOM 713 N N . GLY A 1 96 ? -25.801 -4.208 17.876 1.00 56.31 96 GLY A N 1
ATOM 714 C CA . GLY A 1 96 ? -26.771 -3.114 17.784 1.00 56.31 96 GLY A CA 1
ATOM 715 C C . GLY A 1 96 ? -26.653 -2.059 18.883 1.00 56.31 96 GLY A C 1
ATOM 716 O O . GLY A 1 96 ? -27.589 -1.817 19.640 1.00 56.31 96 GLY A O 1
ATOM 717 N N . GLY A 1 97 ? -25.488 -1.419 18.958 1.00 62.62 97 GLY A N 1
ATOM 718 C CA . GLY A 1 97 ? -25.222 -0.280 19.831 1.00 62.62 97 GLY A CA 1
ATOM 719 C C . GLY A 1 97 ? -24.119 0.629 19.290 1.00 62.62 97 GLY A C 1
ATOM 720 O O . GLY A 1 97 ? -23.362 0.252 18.391 1.00 62.62 97 GLY A O 1
ATOM 721 N N . ILE A 1 98 ? -24.031 1.833 19.859 1.00 72.62 98 ILE A N 1
ATOM 722 C CA . ILE A 1 98 ? -22.960 2.787 19.563 1.00 72.62 98 ILE A CA 1
ATOM 723 C C . ILE A 1 98 ? -21.682 2.286 20.233 1.00 72.62 98 ILE A C 1
ATOM 725 O O . ILE A 1 98 ? -21.579 2.281 21.459 1.00 72.62 98 ILE A O 1
ATOM 729 N N . GLU A 1 99 ? -20.706 1.892 19.429 1.00 75.06 99 GLU A N 1
ATOM 730 C CA . GLU A 1 99 ? -19.398 1.451 19.893 1.00 75.06 99 GLU A CA 1
ATOM 731 C C . GLU A 1 99 ? -18.345 2.515 19.576 1.00 75.06 99 GLU A C 1
ATOM 733 O O . GLU A 1 99 ? -18.366 3.143 18.516 1.00 75.06 99 GLU A O 1
ATOM 738 N N . LYS A 1 100 ? -17.403 2.716 20.502 1.00 81.00 100 LYS A N 1
ATOM 739 C CA . LYS A 1 100 ? -16.206 3.527 20.281 1.00 81.00 100 LYS A CA 1
ATOM 740 C C . LYS A 1 100 ? -15.015 2.602 20.110 1.00 81.00 100 LYS A C 1
ATOM 742 O O . LYS A 1 100 ? -14.597 1.945 21.058 1.00 81.00 100 LYS A O 1
ATOM 747 N N . VAL A 1 101 ? -14.429 2.617 18.922 1.00 81.38 101 VAL A N 1
ATOM 748 C CA . VAL A 1 101 ? -13.235 1.839 18.602 1.00 81.38 101 VAL A CA 1
ATOM 749 C C . VAL A 1 101 ? -12.080 2.744 18.222 1.00 81.38 101 VAL A C 1
ATOM 751 O O . VAL A 1 101 ? -12.266 3.797 17.618 1.00 81.38 101 VAL A O 1
ATOM 754 N N . THR A 1 102 ? -10.866 2.304 18.531 1.00 83.38 102 THR A N 1
ATOM 755 C CA . THR A 1 102 ? -9.648 2.936 18.023 1.00 83.38 102 THR A CA 1
ATOM 756 C C . THR A 1 102 ? -8.993 1.980 17.044 1.00 83.38 102 THR A C 1
ATOM 758 O O . THR A 1 102 ? -8.653 0.860 17.411 1.00 83.38 102 THR A O 1
ATOM 761 N N . VAL A 1 103 ? -8.806 2.411 15.802 1.00 85.50 103 VAL A N 1
ATOM 762 C CA . VAL A 1 103 ? -8.184 1.635 14.725 1.00 85.50 103 VAL A CA 1
ATOM 763 C C . VAL A 1 103 ? -6.827 2.224 14.369 1.00 85.50 103 VAL A C 1
ATOM 765 O O . VAL A 1 103 ? -6.609 3.432 14.461 1.00 85.50 103 VAL A O 1
ATOM 768 N N . ARG A 1 104 ? -5.883 1.379 13.965 1.00 83.81 104 ARG A N 1
ATOM 769 C CA . ARG A 1 104 ? -4.564 1.812 13.492 1.00 83.81 104 ARG A CA 1
ATOM 770 C C . ARG A 1 104 ? -4.606 2.039 11.986 1.00 83.81 104 ARG A C 1
ATOM 772 O O . ARG A 1 104 ? -5.143 1.212 11.252 1.00 83.81 104 ARG A O 1
ATOM 779 N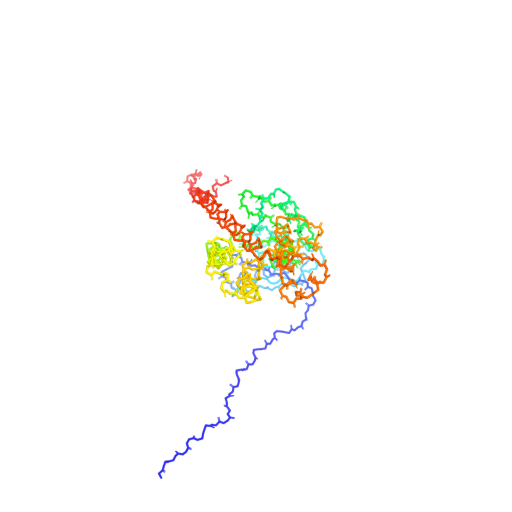 N . ILE A 1 105 ? -4.006 3.134 11.525 1.00 86.25 105 ILE A N 1
ATOM 780 C CA . ILE A 1 105 ? -3.973 3.488 10.104 1.00 86.25 105 ILE A CA 1
ATOM 781 C C . ILE A 1 105 ? -2.534 3.694 9.640 1.00 86.25 105 ILE A C 1
ATOM 783 O O . ILE A 1 105 ? -1.783 4.503 10.185 1.00 86.25 105 ILE A O 1
ATOM 787 N N . GLY A 1 106 ? -2.161 2.971 8.590 1.00 78.94 106 GLY A N 1
ATOM 788 C CA . GLY A 1 106 ? -0.876 3.084 7.918 1.00 78.94 106 GLY A CA 1
ATOM 789 C C . GLY A 1 106 ? -0.916 4.027 6.716 1.00 78.94 106 GLY A C 1
ATOM 790 O O . GLY A 1 106 ? -1.933 4.185 6.044 1.00 78.94 106 GLY A O 1
ATOM 791 N N . GLY A 1 107 ? 0.240 4.618 6.399 1.00 76.25 107 GLY A N 1
ATOM 792 C CA . GLY A 1 107 ? 0.422 5.446 5.199 1.00 76.25 107 GLY A CA 1
ATOM 793 C C . GLY A 1 107 ? 0.080 6.930 5.360 1.00 76.25 107 GLY A C 1
ATOM 794 O O . GLY A 1 107 ? 0.164 7.668 4.382 1.00 76.25 107 GLY A O 1
ATOM 795 N N . MET A 1 108 ? -0.263 7.392 6.566 1.00 82.25 108 MET A N 1
ATOM 796 C CA . MET A 1 108 ? -0.450 8.820 6.839 1.00 82.25 108 MET A CA 1
ATOM 797 C C . MET A 1 108 ? 0.900 9.535 6.984 1.00 82.25 108 MET A C 1
ATOM 799 O O . MET A 1 108 ? 1.735 9.147 7.806 1.00 82.25 108 MET A O 1
ATOM 803 N N . THR A 1 109 ? 1.110 10.603 6.213 1.00 71.62 109 THR A N 1
ATOM 804 C CA . THR A 1 109 ? 2.367 11.377 6.226 1.00 71.62 109 THR A CA 1
ATOM 805 C C . THR A 1 109 ? 2.183 12.871 6.479 1.00 71.62 109 THR A C 1
ATOM 807 O O . THR A 1 109 ? 3.159 13.546 6.788 1.00 71.62 109 THR A O 1
ATOM 810 N N . CYS A 1 110 ? 0.961 13.403 6.396 1.00 77.06 110 CYS A N 1
ATOM 811 C CA . CYS A 1 110 ? 0.697 14.828 6.597 1.00 77.06 110 CYS A CA 1
ATOM 812 C C . CYS A 1 110 ? -0.708 15.095 7.160 1.00 77.06 110 CYS A C 1
ATOM 814 O O . CYS A 1 110 ? -1.574 14.219 7.147 1.00 77.06 110 CYS A O 1
ATOM 816 N N . ALA A 1 111 ? -0.954 16.333 7.600 1.00 74.75 111 ALA A N 1
ATOM 817 C CA . ALA A 1 111 ? -2.259 16.777 8.101 1.00 74.75 111 ALA A CA 1
ATOM 818 C C . ALA A 1 111 ? -3.386 16.653 7.055 1.00 74.75 111 ALA A C 1
ATOM 820 O O . ALA A 1 111 ? -4.529 16.373 7.405 1.00 74.75 111 ALA A O 1
ATOM 821 N N . ALA A 1 112 ? -3.072 16.770 5.760 1.00 77.00 112 ALA A N 1
ATOM 822 C CA . ALA A 1 112 ? -4.065 16.558 4.707 1.00 77.00 112 ALA A CA 1
ATOM 823 C C . ALA A 1 112 ? -4.549 15.095 4.643 1.00 77.00 112 ALA A C 1
ATOM 825 O O . ALA A 1 112 ? -5.705 14.851 4.306 1.00 77.00 112 ALA A O 1
ATOM 826 N N . CYS A 1 113 ? -3.703 14.123 5.019 1.00 82.56 113 CYS A N 1
ATOM 827 C CA . CYS A 1 113 ? -4.114 12.719 5.122 1.00 82.56 113 CYS A CA 1
ATOM 828 C C . CYS A 1 113 ? -5.147 12.515 6.236 1.00 82.56 113 CYS A C 1
ATOM 830 O O . CYS A 1 113 ? -6.118 11.791 6.043 1.00 82.56 113 CYS A O 1
ATOM 832 N N . VAL A 1 114 ? -4.956 13.193 7.372 1.00 87.62 114 VAL A N 1
ATOM 833 C CA . VAL A 1 114 ? -5.860 13.146 8.532 1.00 87.62 114 VAL A CA 1
ATOM 834 C C . VAL A 1 114 ? -7.260 13.594 8.123 1.00 87.62 114 VAL A C 1
ATOM 836 O O . VAL A 1 114 ? -8.207 12.817 8.218 1.00 87.62 114 VAL A O 1
ATOM 839 N N . ALA A 1 115 ? -7.372 14.805 7.568 1.00 87.50 115 ALA A N 1
ATOM 840 C CA . ALA A 1 115 ? -8.649 15.367 7.134 1.00 87.50 115 ALA A CA 1
ATOM 841 C C . ALA A 1 115 ? -9.358 14.484 6.094 1.00 87.50 115 ALA A C 1
ATOM 843 O O . ALA A 1 115 ? -10.584 14.366 6.092 1.00 87.50 115 ALA A O 1
ATOM 844 N N . ARG A 1 116 ? -8.587 13.844 5.208 1.00 87.25 116 ARG A N 1
ATOM 845 C CA . ARG A 1 116 ? -9.119 12.949 4.181 1.00 87.25 116 ARG A CA 1
ATOM 846 C C . ARG A 1 116 ? -9.743 11.692 4.777 1.00 87.25 116 ARG A C 1
ATOM 848 O O . ARG A 1 116 ? -10.876 11.366 4.430 1.00 87.25 116 ARG A O 1
ATOM 855 N N . ILE A 1 117 ? -9.038 11.032 5.692 1.00 91.25 117 ILE A N 1
ATOM 856 C CA . ILE A 1 117 ? -9.537 9.822 6.348 1.00 91.25 117 ILE A CA 1
ATOM 857 C C . ILE A 1 117 ? -10.731 10.142 7.249 1.00 91.25 117 ILE A C 1
ATOM 859 O O . ILE A 1 117 ? -11.734 9.437 7.192 1.00 91.25 117 ILE A O 1
ATOM 863 N N . GLU A 1 118 ? -10.681 11.231 8.023 1.00 92.94 118 GLU A N 1
ATOM 864 C CA . GLU A 1 118 ? -11.826 11.656 8.840 1.00 92.94 118 GLU A CA 1
ATOM 865 C C . GLU A 1 118 ? -13.070 11.884 7.989 1.00 92.94 118 GLU A C 1
ATOM 867 O O . GLU A 1 118 ? -14.161 11.440 8.344 1.00 92.94 118 GLU A O 1
ATOM 872 N N . LYS A 1 119 ? -12.913 12.560 6.846 1.00 91.06 119 LYS A N 1
ATOM 873 C CA . LYS A 1 119 ? -14.017 12.818 5.923 1.00 91.06 119 LYS A CA 1
ATOM 874 C C . LYS A 1 119 ? -14.568 11.528 5.319 1.00 91.06 119 LYS A C 1
ATOM 876 O O . LYS A 1 119 ? -15.777 11.434 5.139 1.00 91.06 119 LYS A O 1
ATOM 881 N N . ALA A 1 120 ? -13.714 10.559 5.000 1.00 90.88 120 ALA A N 1
ATOM 882 C CA . ALA A 1 120 ? -14.143 9.266 4.476 1.00 90.88 120 ALA A CA 1
ATOM 883 C C . ALA A 1 120 ? -14.916 8.452 5.519 1.00 90.88 120 ALA A C 1
ATOM 885 O O . ALA A 1 120 ? -16.003 7.968 5.224 1.00 90.88 120 ALA A O 1
ATOM 886 N N . LEU A 1 121 ? 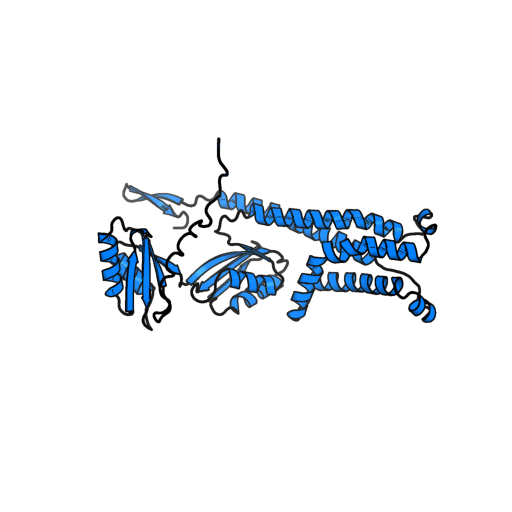-14.423 8.395 6.759 1.00 92.69 121 LEU A N 1
ATOM 887 C CA . LEU A 1 121 ? -15.106 7.712 7.858 1.00 92.69 121 LEU A CA 1
ATOM 888 C C . LEU A 1 121 ? -16.450 8.379 8.191 1.00 92.69 121 LEU A C 1
ATOM 890 O O . LEU A 1 121 ? -17.460 7.695 8.296 1.00 92.69 121 LEU A O 1
ATOM 894 N N . LYS A 1 122 ? -16.506 9.717 8.257 1.00 92.62 122 LYS A N 1
ATOM 895 C CA . LYS A 1 122 ? -17.749 10.475 8.518 1.00 92.62 122 LYS A CA 1
ATOM 896 C C . LYS A 1 122 ? -18.812 10.344 7.420 1.00 92.62 122 LYS A C 1
ATOM 898 O O . LYS A 1 122 ? -19.955 10.722 7.649 1.00 92.62 122 LYS A O 1
ATOM 903 N N . ARG A 1 123 ? -18.462 9.862 6.222 1.00 91.12 123 ARG A N 1
ATOM 904 C CA . ARG A 1 123 ? -19.431 9.628 5.134 1.00 91.12 123 ARG A CA 1
ATOM 905 C C . ARG A 1 123 ? -20.224 8.335 5.305 1.00 91.12 123 ARG A C 1
ATOM 907 O O . ARG A 1 123 ? -21.266 8.205 4.670 1.00 91.12 123 ARG A O 1
ATOM 914 N N . LEU A 1 124 ? -19.737 7.391 6.108 1.00 88.50 124 LEU A N 1
ATOM 915 C CA . LEU A 1 124 ? -20.417 6.121 6.328 1.00 88.50 124 LEU A CA 1
ATOM 916 C C . LEU A 1 124 ? -21.694 6.332 7.147 1.00 88.50 124 LEU A C 1
ATOM 918 O O . LEU A 1 124 ? -21.675 6.940 8.220 1.00 88.50 124 LEU A O 1
ATOM 922 N N . SER A 1 125 ? -22.806 5.804 6.639 1.00 79.75 125 SER A N 1
ATOM 923 C CA . SER A 1 125 ? -24.126 5.864 7.269 1.00 79.75 125 SER A CA 1
ATOM 924 C C . SER A 1 125 ? -24.154 4.984 8.521 1.00 79.75 125 SER A C 1
ATOM 926 O O . SER A 1 125 ? -24.476 3.807 8.450 1.00 79.75 125 SER A O 1
ATOM 928 N N . GLY A 1 126 ? -23.762 5.548 9.661 1.00 81.19 126 GLY A N 1
ATOM 929 C CA . GLY A 1 126 ? -23.603 4.819 10.923 1.00 81.19 126 GLY A CA 1
ATOM 930 C C . GLY A 1 126 ? -22.462 5.352 11.787 1.00 81.19 126 GLY A C 1
ATOM 931 O O . GLY A 1 126 ? -22.442 5.095 12.985 1.00 81.19 126 GLY A O 1
ATOM 932 N N . VAL A 1 127 ? -21.544 6.153 11.229 1.00 88.81 127 VAL A N 1
ATOM 933 C CA . VAL A 1 127 ? -20.506 6.845 12.008 1.00 88.81 127 VAL A CA 1
ATOM 934 C C . VAL A 1 127 ? -21.076 8.124 12.620 1.00 88.81 127 VAL A C 1
ATOM 936 O O . VAL A 1 127 ? -21.509 9.023 11.904 1.00 88.81 127 VAL A O 1
ATOM 939 N N . LYS A 1 128 ? -21.040 8.230 13.952 1.00 86.81 128 LYS A N 1
ATOM 940 C CA . LYS A 1 128 ? -21.411 9.448 14.691 1.00 86.81 128 LYS A CA 1
ATOM 941 C C . LYS A 1 128 ? -20.237 10.401 14.850 1.00 86.81 128 LYS A C 1
ATOM 943 O O . LYS A 1 128 ? -20.390 11.609 14.700 1.00 86.81 128 LYS A O 1
ATOM 948 N N . GLU A 1 129 ? -19.061 9.857 15.139 1.00 88.69 129 GLU A N 1
ATOM 949 C CA . GLU A 1 129 ? -17.848 10.642 15.335 1.00 88.69 129 GLU A CA 1
ATOM 950 C C . GLU A 1 129 ? -16.641 9.902 14.761 1.00 88.69 129 GLU A C 1
ATOM 952 O O . GLU A 1 129 ? -16.516 8.689 14.904 1.00 88.69 129 GLU A O 1
ATOM 957 N N . ALA A 1 130 ? -15.734 10.634 14.118 1.00 93.06 130 ALA A N 1
ATOM 958 C CA . ALA A 1 130 ? -14.432 10.113 13.727 1.00 93.06 130 ALA A CA 1
ATOM 959 C C . ALA A 1 130 ? -13.373 11.196 13.934 1.00 93.06 130 ALA A C 1
ATOM 961 O O . ALA A 1 130 ? -13.526 12.316 13.434 1.00 93.06 130 ALA A O 1
ATOM 962 N N . GLN A 1 131 ? -12.316 10.843 14.659 1.00 91.38 131 GLN A N 1
ATOM 963 C CA . GLN A 1 131 ? -11.144 11.680 14.892 1.00 91.38 131 GLN A CA 1
ATOM 964 C C . GLN A 1 131 ? -9.890 10.892 14.535 1.00 91.38 131 GLN A C 1
ATOM 966 O O . GLN A 1 131 ? -9.727 9.752 14.967 1.00 91.38 131 GLN A O 1
ATOM 971 N N . VAL A 1 132 ? -8.994 11.489 13.759 1.00 91.50 132 VAL A N 1
ATOM 972 C CA . VAL A 1 132 ? -7.750 10.854 13.319 1.00 91.50 132 VAL A CA 1
ATOM 973 C C . VAL A 1 132 ? -6.570 11.581 13.955 1.00 91.50 132 VAL A C 1
ATOM 975 O O . VAL A 1 132 ? -6.481 12.805 13.951 1.00 91.50 132 VAL A O 1
ATOM 978 N N . ASN A 1 133 ? -5.619 10.822 14.488 1.00 84.19 133 ASN A N 1
ATOM 979 C CA . ASN A 1 133 ? -4.412 11.345 15.106 1.00 84.19 133 ASN A CA 1
ATOM 980 C C . ASN A 1 133 ? -3.173 10.883 14.327 1.00 84.19 133 ASN A C 1
ATOM 982 O O . ASN A 1 133 ? -2.816 9.702 14.313 1.00 84.19 133 ASN A O 1
ATOM 986 N N . LEU A 1 134 ? -2.496 11.844 13.690 1.00 79.25 134 LEU A N 1
ATOM 987 C CA . LEU A 1 134 ? -1.287 11.593 12.904 1.00 79.25 134 LEU A CA 1
ATOM 988 C C . LEU A 1 134 ? -0.111 11.115 13.763 1.00 79.25 134 LEU A C 1
ATOM 990 O O . LEU A 1 134 ? 0.642 10.251 13.322 1.00 79.25 134 LEU A O 1
ATOM 994 N N . ALA A 1 135 ? 0.050 11.668 14.968 1.00 71.06 135 ALA A N 1
ATOM 995 C CA . ALA A 1 135 ? 1.195 11.385 15.832 1.00 71.06 135 ALA A CA 1
ATOM 996 C C . ALA A 1 135 ? 1.182 9.936 16.334 1.00 71.06 135 ALA A C 1
ATOM 998 O O . ALA A 1 135 ? 2.228 9.296 16.423 1.00 71.06 135 ALA A O 1
ATOM 999 N N . THR A 1 136 ? -0.006 9.406 16.626 1.00 72.19 136 THR A N 1
ATOM 1000 C CA . THR A 1 136 ? -0.180 8.023 17.089 1.00 72.19 136 THR A CA 1
ATOM 1001 C C . THR A 1 136 ? -0.484 7.046 15.953 1.00 72.19 136 THR A C 1
ATOM 1003 O O . THR A 1 136 ? -0.412 5.834 16.158 1.00 72.19 136 THR A O 1
ATOM 1006 N N . GLY A 1 137 ? -0.802 7.541 14.752 1.00 79.69 137 GLY A N 1
ATOM 1007 C CA . GLY A 1 137 ? -1.169 6.705 13.610 1.00 79.69 137 GLY A CA 1
ATOM 1008 C C . GLY A 1 137 ? -2.497 5.973 13.821 1.00 79.69 137 GLY A C 1
ATOM 1009 O O . GLY A 1 137 ? -2.630 4.813 13.429 1.00 79.69 137 GLY A O 1
ATOM 1010 N N . THR A 1 138 ? -3.456 6.607 14.499 1.00 84.50 138 THR A N 1
ATOM 1011 C CA . THR A 1 138 ? -4.731 5.980 14.888 1.00 84.50 138 THR A CA 1
ATOM 1012 C C . THR A 1 138 ? -5.931 6.826 14.487 1.00 84.50 138 THR A C 1
ATOM 1014 O O . THR A 1 138 ? -5.813 8.040 14.346 1.00 84.50 138 THR A O 1
ATOM 1017 N N . ALA A 1 139 ? -7.088 6.190 14.320 1.00 90.62 139 ALA A N 1
ATOM 1018 C CA . ALA A 1 139 ? -8.380 6.855 14.271 1.00 90.62 139 ALA A CA 1
ATOM 1019 C C . ALA A 1 139 ? -9.302 6.298 15.342 1.00 90.62 139 ALA A C 1
ATOM 1021 O O . ALA A 1 139 ? -9.453 5.087 15.468 1.00 90.62 139 ALA A O 1
ATOM 1022 N N . THR A 1 140 ? -9.942 7.191 16.075 1.00 89.00 140 THR A N 1
ATOM 1023 C CA . THR A 1 140 ? -11.005 6.869 17.017 1.00 89.00 140 THR A CA 1
ATOM 1024 C C . THR A 1 140 ? -12.331 7.087 16.306 1.00 89.00 140 THR A C 1
ATOM 1026 O O . THR A 1 140 ? -12.600 8.193 15.834 1.00 89.00 140 THR A O 1
ATOM 1029 N N . VAL A 1 141 ? -13.146 6.041 16.210 1.00 90.81 141 VAL A N 1
ATOM 1030 C CA . VAL A 1 141 ? -14.423 6.044 15.495 1.00 90.81 141 VAL A CA 1
ATOM 1031 C C . VAL A 1 141 ? -15.531 5.602 16.439 1.00 90.81 141 VAL A C 1
ATOM 1033 O O . VAL A 1 141 ? -15.437 4.553 17.071 1.00 90.81 141 VAL A O 1
ATOM 1036 N N . VAL A 1 142 ? -16.574 6.418 16.531 1.00 85.06 142 VAL A N 1
ATOM 1037 C CA . VAL A 1 142 ? -17.818 6.117 17.234 1.00 85.06 142 VAL A CA 1
ATOM 1038 C C . VAL A 1 142 ? -18.858 5.777 16.177 1.00 85.06 142 VAL A C 1
ATOM 1040 O O . VAL A 1 142 ? -19.228 6.647 15.384 1.00 85.06 142 VAL A O 1
ATOM 1043 N N . TYR A 1 143 ? -19.305 4.526 16.135 1.00 83.75 143 TYR A N 1
ATOM 1044 C CA . TYR A 1 143 ? -20.196 4.030 15.089 1.00 83.75 143 TYR A CA 1
ATOM 1045 C C . TYR A 1 143 ? -21.286 3.111 15.630 1.00 83.75 143 TYR A C 1
ATOM 1047 O O . TYR A 1 143 ? -21.151 2.517 16.696 1.00 83.75 143 TYR A O 1
ATOM 1055 N N . ASP A 1 144 ? -22.386 3.032 14.893 1.00 81.75 144 ASP A N 1
ATOM 1056 C CA . ASP A 1 144 ? -23.499 2.142 15.182 1.00 81.75 144 ASP A CA 1
ATOM 1057 C C . ASP A 1 144 ? -23.251 0.763 14.563 1.00 81.75 144 ASP A C 1
ATOM 1059 O O . ASP A 1 144 ? -23.272 0.597 13.340 1.00 81.75 144 ASP A O 1
ATOM 1063 N N . THR A 1 145 ? -23.037 -0.225 15.430 1.00 72.94 145 THR A N 1
ATOM 1064 C CA . THR A 1 145 ? -22.797 -1.624 15.048 1.00 72.94 145 THR A CA 1
ATOM 1065 C C . THR A 1 145 ? -24.019 -2.301 14.418 1.00 72.94 145 THR A C 1
ATOM 1067 O O . THR A 1 145 ? -23.877 -3.380 13.848 1.00 72.94 145 THR A O 1
ATOM 1070 N N . ALA A 1 146 ? -25.214 -1.692 14.487 1.00 67.00 146 ALA A N 1
ATOM 1071 C CA . ALA A 1 146 ? -26.391 -2.161 13.750 1.00 67.00 146 ALA A CA 1
ATOM 1072 C C . ALA A 1 146 ? -26.334 -1.817 12.254 1.00 67.00 146 ALA A C 1
ATOM 1074 O O . ALA A 1 146 ? -26.979 -2.488 11.450 1.00 67.00 146 ALA A O 1
ATOM 1075 N N . LEU A 1 147 ? -25.619 -0.746 11.887 1.00 67.75 147 LEU A N 1
ATOM 1076 C CA . LEU A 1 147 ? -25.627 -0.191 10.531 1.00 67.75 147 LEU A CA 1
ATOM 1077 C C . LEU A 1 147 ? -24.365 -0.537 9.747 1.00 67.75 147 LEU A C 1
ATOM 1079 O O . LEU A 1 147 ? -24.452 -0.818 8.554 1.00 67.75 147 LEU A O 1
ATOM 1083 N N . ILE A 1 148 ? -23.205 -0.494 10.403 1.00 76.56 148 ILE A N 1
ATOM 1084 C CA . ILE A 1 148 ? -21.902 -0.726 9.774 1.00 76.56 148 ILE A CA 1
ATOM 1085 C C . ILE A 1 148 ? -20.984 -1.496 10.724 1.00 76.56 148 ILE A C 1
ATOM 1087 O O . ILE A 1 148 ? -21.091 -1.381 11.944 1.00 76.56 148 ILE A O 1
ATOM 1091 N N . GLY A 1 149 ? -20.057 -2.269 10.164 1.00 76.12 149 GLY A N 1
ATOM 1092 C CA . GLY A 1 149 ? -19.063 -3.040 10.905 1.00 76.12 149 GLY A CA 1
ATOM 1093 C C . GLY A 1 149 ? -17.625 -2.586 10.652 1.00 76.12 149 GLY A C 1
ATOM 1094 O O . GLY A 1 149 ? -17.335 -1.707 9.839 1.00 76.12 149 GLY A O 1
ATOM 1095 N N . LEU A 1 150 ? -16.673 -3.255 11.311 1.00 78.50 150 LEU A N 1
ATOM 1096 C CA . LEU A 1 150 ? -15.235 -3.009 11.120 1.00 78.50 150 LEU A CA 1
ATOM 1097 C C . LEU A 1 150 ? -14.778 -3.192 9.663 1.00 78.50 150 LEU A C 1
ATOM 1099 O O . LEU A 1 150 ? -13.832 -2.532 9.231 1.00 78.50 150 LEU A O 1
ATOM 1103 N N . ALA A 1 151 ? -15.434 -4.076 8.906 1.00 75.00 151 ALA A N 1
ATOM 1104 C CA . ALA A 1 151 ? -15.144 -4.294 7.491 1.00 75.00 151 ALA A CA 1
ATOM 1105 C C . ALA A 1 151 ? -15.439 -3.045 6.642 1.00 75.00 151 ALA A C 1
ATOM 1107 O O . ALA A 1 151 ? -14.636 -2.702 5.775 1.00 75.00 151 ALA A O 1
ATOM 1108 N N . ASP A 1 152 ? -16.516 -2.320 6.947 1.00 84.06 152 ASP A N 1
ATOM 1109 C CA . ASP A 1 152 ? -16.895 -1.090 6.244 1.00 84.06 152 ASP A CA 1
ATOM 1110 C C . ASP A 1 152 ? -15.931 0.055 6.575 1.00 84.06 152 ASP A C 1
ATOM 1112 O O . ASP A 1 152 ? -15.486 0.785 5.686 1.00 84.06 152 ASP A O 1
ATOM 1116 N N . LEU A 1 153 ? -15.523 0.167 7.848 1.00 86.94 153 LEU A N 1
ATOM 1117 C CA . LEU A 1 153 ? -14.488 1.119 8.271 1.00 86.94 153 LEU A CA 1
ATOM 1118 C C . LEU A 1 153 ? -13.163 0.845 7.550 1.00 86.94 153 LEU A C 1
ATOM 1120 O O . LEU A 1 153 ? -12.511 1.769 7.057 1.00 86.94 153 LEU A O 1
ATOM 1124 N N . ARG A 1 154 ? -12.772 -0.431 7.457 1.00 87.12 154 ARG A N 1
ATOM 1125 C CA . ARG A 1 154 ? -11.593 -0.865 6.705 1.00 87.12 154 ARG A CA 1
ATOM 1126 C C . ARG A 1 154 ? -11.693 -0.475 5.236 1.00 87.12 154 ARG A C 1
ATOM 1128 O O . ARG A 1 154 ? -10.746 0.107 4.709 1.00 87.12 154 ARG A O 1
ATOM 1135 N N . GLN A 1 155 ? -12.816 -0.783 4.594 1.00 85.19 155 GLN A N 1
ATOM 1136 C CA . GLN A 1 155 ? -13.031 -0.480 3.186 1.00 85.19 155 GLN A CA 1
ATOM 1137 C C . GLN A 1 155 ? -12.941 1.027 2.925 1.00 85.19 155 GLN A C 1
ATOM 1139 O O . GLN A 1 155 ? -12.199 1.437 2.037 1.00 85.19 155 GLN A O 1
ATOM 1144 N N . ALA A 1 156 ? -13.589 1.858 3.744 1.00 89.12 156 ALA A N 1
ATOM 1145 C CA . ALA A 1 156 ? -13.541 3.312 3.595 1.00 89.12 156 ALA A CA 1
ATOM 1146 C C . ALA A 1 156 ? -12.113 3.880 3.699 1.00 89.12 156 ALA A C 1
ATOM 1148 O O . ALA A 1 156 ? -11.741 4.782 2.948 1.00 89.12 156 ALA A O 1
ATOM 1149 N N . VAL A 1 157 ? -11.284 3.340 4.600 1.00 89.88 157 VAL A N 1
ATOM 1150 C CA . VAL A 1 157 ? -9.872 3.741 4.732 1.00 89.88 157 VAL A CA 1
ATOM 1151 C C . VAL A 1 157 ? -9.042 3.266 3.532 1.00 89.88 157 VAL A C 1
ATOM 1153 O O . VAL A 1 157 ? -8.228 4.026 2.998 1.00 89.88 157 VAL A O 1
ATOM 1156 N N . GLU A 1 158 ? -9.240 2.022 3.090 1.00 85.25 158 GLU A N 1
ATOM 1157 C CA . GLU A 1 158 ? -8.489 1.428 1.980 1.00 85.25 158 GLU A CA 1
ATOM 1158 C C . GLU A 1 158 ? -8.854 2.019 0.611 1.00 85.25 158 GLU A C 1
ATOM 1160 O O . GLU A 1 158 ? -7.983 2.104 -0.264 1.00 85.25 158 GLU A O 1
ATOM 1165 N N . GLU A 1 159 ? -10.101 2.443 0.405 1.00 84.06 159 GLU A N 1
ATOM 1166 C CA . GLU A 1 159 ? -10.554 3.134 -0.809 1.00 84.06 159 GLU A CA 1
ATOM 1167 C C . GLU A 1 159 ? -9.842 4.476 -0.991 1.00 84.06 159 GLU A C 1
ATOM 1169 O O . GLU A 1 159 ? -9.352 4.770 -2.082 1.00 84.06 159 GLU A O 1
ATOM 1174 N N . GLU A 1 160 ? -9.636 5.222 0.095 1.00 83.62 160 GLU A N 1
ATOM 1175 C CA . GLU A 1 160 ? -8.865 6.470 0.080 1.00 83.62 160 GLU A CA 1
ATOM 1176 C C . GLU A 1 160 ? -7.346 6.257 -0.088 1.00 83.62 160 GLU A C 1
ATOM 1178 O O . GLU A 1 160 ? -6.585 7.223 -0.167 1.00 83.62 160 GLU A O 1
ATOM 1183 N N . GLY A 1 161 ? -6.885 5.003 -0.179 1.00 77.56 161 GLY A N 1
ATOM 1184 C CA . GLY A 1 161 ? -5.485 4.651 -0.434 1.00 77.56 161 GLY A CA 1
ATOM 1185 C C . GLY A 1 161 ? -4.616 4.518 0.819 1.00 77.56 161 GLY A C 1
ATOM 1186 O O . GLY A 1 161 ? -3.389 4.415 0.700 1.00 77.56 161 GLY A O 1
ATOM 1187 N N . TYR A 1 162 ? -5.233 4.490 2.000 1.00 84.00 162 TYR A N 1
ATOM 1188 C CA . TYR A 1 162 ? -4.566 4.246 3.277 1.00 84.00 162 TYR A CA 1
ATOM 1189 C C . TYR A 1 162 ? -4.678 2.776 3.684 1.00 84.00 162 TYR A C 1
ATOM 1191 O O . TYR A 1 162 ? -5.363 1.986 3.044 1.00 84.00 162 TYR A O 1
ATOM 1199 N N . GLU A 1 163 ? -3.961 2.377 4.728 1.00 79.88 163 GLU A N 1
ATOM 1200 C CA . GLU A 1 163 ? -3.977 0.990 5.196 1.00 79.88 163 GLU A CA 1
ATOM 1201 C C . GLU A 1 163 ? -4.686 0.876 6.538 1.00 79.88 163 GLU A C 1
ATOM 1203 O O . GLU A 1 163 ? -4.312 1.558 7.488 1.00 79.88 163 GLU A O 1
ATOM 1208 N N . PHE A 1 164 ? -5.655 -0.027 6.645 1.00 84.38 164 PHE A N 1
ATOM 1209 C CA . PHE A 1 164 ? -6.296 -0.366 7.910 1.00 84.38 164 PHE A CA 1
ATOM 1210 C C . PHE A 1 164 ? -5.510 -1.485 8.607 1.00 84.38 164 PHE A C 1
ATOM 1212 O O . PHE A 1 164 ? -5.451 -2.612 8.118 1.00 84.38 164 PHE A O 1
ATOM 1219 N N . LEU A 1 165 ? -4.889 -1.180 9.748 1.00 78.31 165 LEU A N 1
ATOM 1220 C CA . LEU A 1 165 ? -3.995 -2.097 10.470 1.00 78.31 165 LEU A CA 1
ATOM 1221 C C . LEU A 1 165 ? -4.688 -2.849 11.624 1.00 78.31 165 LEU A C 1
ATOM 1223 O O . LEU A 1 165 ? -4.018 -3.569 12.362 1.00 78.31 165 LEU A O 1
ATOM 1227 N N . GLY A 1 166 ? -6.009 -2.704 11.773 1.00 77.44 166 GLY A N 1
ATOM 1228 C CA . GLY A 1 166 ? -6.807 -3.377 12.804 1.00 77.44 166 GLY A CA 1
ATOM 1229 C C . GLY A 1 166 ? -7.120 -2.508 14.024 1.00 77.44 166 GLY A C 1
ATOM 1230 O O . GLY A 1 166 ? -6.730 -1.339 14.099 1.00 77.44 166 GLY A O 1
ATOM 1231 N N . LEU A 1 167 ? -7.849 -3.091 14.979 1.00 77.38 167 LEU A N 1
ATOM 1232 C CA . LEU A 1 167 ? -8.200 -2.457 16.248 1.00 77.38 167 LEU A CA 1
ATOM 1233 C C . LEU A 1 167 ? -6.979 -2.315 17.167 1.00 77.38 167 LEU A C 1
ATOM 1235 O O . LEU A 1 167 ? -6.085 -3.157 17.186 1.00 77.38 167 LEU A O 1
ATOM 1239 N N . LEU A 1 168 ? -6.944 -1.238 17.949 1.00 67.88 168 LEU A N 1
ATOM 1240 C CA . LEU A 1 168 ? -5.922 -0.997 18.968 1.00 67.88 168 LEU A CA 1
ATOM 1241 C C . LEU A 1 168 ? -6.096 -1.935 20.177 1.00 67.88 168 LEU A C 1
ATOM 1243 O O . LEU A 1 168 ? -5.107 -2.287 20.819 1.00 67.88 168 LEU A O 1
ATOM 1247 N N . THR A 1 169 ? -7.345 -2.303 20.484 1.00 56.16 169 THR A N 1
ATOM 1248 C CA . THR A 1 169 ? -7.757 -3.140 21.624 1.00 56.16 169 THR A CA 1
ATOM 1249 C C . THR A 1 169 ? -7.744 -4.631 21.316 1.00 56.16 169 THR A C 1
ATOM 1251 O O . THR A 1 169 ? -7.478 -5.426 22.217 1.00 56.16 169 THR A O 1
ATOM 1254 N N . GLU A 1 170 ? -7.968 -5.038 20.063 1.00 45.50 170 GLU A N 1
ATOM 1255 C CA . GLU A 1 170 ? -7.725 -6.426 19.691 1.00 45.50 170 GLU A CA 1
ATOM 1256 C C . GLU A 1 170 ? -6.225 -6.683 19.703 1.00 45.50 170 GLU A C 1
ATOM 1258 O O . GLU A 1 170 ? -5.456 -6.140 18.909 1.00 45.50 170 GLU A O 1
ATOM 1263 N N . ALA A 1 171 ? -5.817 -7.604 20.568 1.00 42.69 171 ALA A N 1
ATOM 1264 C CA . ALA A 1 171 ? -4.544 -8.293 20.471 1.00 42.69 171 ALA A CA 1
ATOM 1265 C C . ALA A 1 171 ? -4.499 -9.229 19.243 1.00 42.69 171 ALA A C 1
ATOM 1267 O O . ALA A 1 171 ? -3.958 -10.332 19.312 1.00 42.69 171 ALA A O 1
ATOM 1268 N N . LEU A 1 172 ? -4.985 -8.786 18.074 1.00 45.69 172 LEU A N 1
ATOM 1269 C CA . LEU A 1 172 ? -4.275 -9.138 16.852 1.00 45.69 172 LEU A CA 1
ATOM 1270 C C . LEU A 1 172 ? -2.824 -8.752 17.131 1.00 45.69 172 LEU A C 1
ATOM 1272 O O . LEU A 1 172 ? -2.599 -7.634 17.603 1.00 45.69 172 LEU A O 1
ATOM 1276 N N . PRO A 1 173 ? -1.835 -9.640 16.950 1.00 50.72 173 PRO A N 1
ATOM 1277 C CA . PRO A 1 173 ? -0.477 -9.297 17.318 1.00 50.72 173 PRO A CA 1
ATOM 1278 C C . PRO A 1 173 ? -0.069 -8.149 16.397 1.00 50.72 173 PRO A C 1
ATOM 1280 O O . PRO A 1 173 ? 0.275 -8.360 15.239 1.00 50.72 173 PRO A O 1
ATOM 1283 N N . ALA A 1 174 ? -0.183 -6.914 16.882 1.00 53.59 174 ALA A N 1
ATOM 1284 C CA . ALA A 1 174 ? 0.115 -5.718 16.114 1.00 53.59 174 ALA A CA 1
ATOM 1285 C C . ALA A 1 174 ? 1.584 -5.749 15.662 1.00 53.59 174 ALA A C 1
ATOM 1287 O O . ALA A 1 174 ? 1.927 -5.201 14.622 1.00 53.59 174 ALA A O 1
ATOM 1288 N N . GLU A 1 175 ? 2.420 -6.481 16.407 1.00 59.06 175 GLU A N 1
ATOM 1289 C CA . GLU A 1 175 ? 3.753 -6.921 15.995 1.00 59.06 175 GLU A CA 1
ATOM 1290 C C . GLU A 1 175 ? 3.741 -7.810 14.746 1.00 59.06 175 GLU A C 1
ATOM 1292 O O . GLU A 1 175 ? 4.518 -7.550 13.842 1.00 59.06 175 GLU A O 1
ATOM 1297 N N . ARG A 1 176 ? 2.859 -8.813 14.620 1.00 60.19 176 ARG A N 1
ATOM 1298 C CA . ARG A 1 176 ? 2.807 -9.681 13.426 1.00 60.19 176 ARG A CA 1
ATOM 1299 C C . ARG A 1 176 ? 2.361 -8.931 12.173 1.00 60.19 176 ARG A C 1
ATOM 1301 O O . ARG A 1 176 ? 2.910 -9.198 11.106 1.00 60.19 176 ARG A O 1
ATOM 1308 N N . VAL A 1 177 ? 1.399 -8.010 12.267 1.00 65.62 177 VAL A N 1
ATOM 1309 C CA . VAL A 1 177 ? 0.958 -7.209 11.104 1.00 65.62 177 VAL A CA 1
ATOM 1310 C C . VAL A 1 177 ? 2.079 -6.270 10.649 1.00 65.62 177 VAL A C 1
ATOM 1312 O O . VAL A 1 177 ? 2.437 -6.264 9.469 1.00 65.62 177 VAL A O 1
ATOM 1315 N N . GLU A 1 178 ? 2.698 -5.552 11.590 1.00 68.12 178 GLU A N 1
ATOM 1316 C CA . GLU A 1 178 ? 3.811 -4.641 11.301 1.00 68.12 178 GLU A CA 1
ATOM 1317 C C . GLU A 1 178 ? 5.051 -5.401 10.797 1.00 68.12 178 GLU A C 1
ATOM 1319 O O . GLU A 1 178 ? 5.679 -4.992 9.820 1.00 68.12 178 GLU A O 1
ATOM 1324 N N . GLU A 1 179 ? 5.365 -6.565 11.379 1.00 74.94 179 GLU A N 1
ATOM 1325 C CA . GLU A 1 179 ? 6.434 -7.449 10.905 1.00 74.94 179 GLU A CA 1
ATOM 1326 C C . GLU A 1 179 ? 6.184 -7.944 9.484 1.00 74.94 179 GLU A C 1
ATOM 1328 O O . GLU A 1 179 ? 7.115 -7.989 8.680 1.00 74.94 179 GLU A O 1
ATOM 1333 N N . THR A 1 180 ? 4.955 -8.357 9.167 1.00 78.25 180 THR A N 1
ATOM 1334 C CA . THR A 1 180 ? 4.618 -8.875 7.833 1.00 78.25 180 THR A CA 1
ATOM 1335 C C . THR A 1 180 ? 4.798 -7.781 6.787 1.00 78.25 180 THR A C 1
ATOM 1337 O O . THR A 1 180 ? 5.385 -8.021 5.731 1.00 78.25 180 THR A O 1
ATOM 1340 N N . ARG A 1 181 ? 4.397 -6.549 7.116 1.00 76.56 181 ARG A N 1
ATOM 1341 C CA . ARG A 1 181 ? 4.597 -5.373 6.267 1.00 76.56 181 ARG A CA 1
ATOM 1342 C C . ARG A 1 181 ? 6.074 -5.031 6.077 1.00 76.56 181 ARG A C 1
ATOM 1344 O O . ARG A 1 181 ? 6.510 -4.780 4.956 1.00 76.56 181 ARG A O 1
ATOM 1351 N N . LEU A 1 182 ? 6.862 -5.058 7.151 1.00 82.38 182 LEU A N 1
ATOM 1352 C CA . LEU A 1 182 ? 8.312 -4.854 7.090 1.00 82.38 18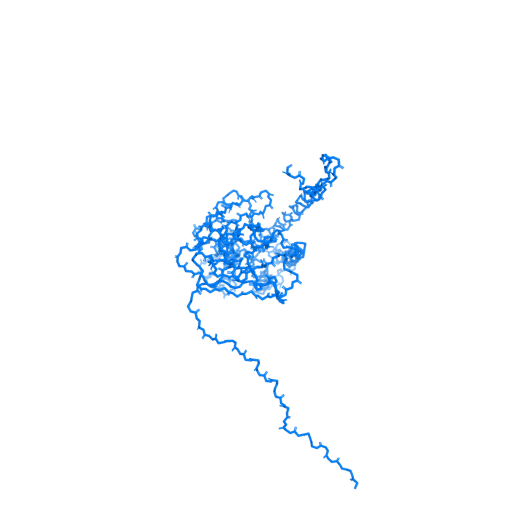2 LEU A CA 1
ATOM 1353 C C . LEU A 1 182 ? 8.999 -5.930 6.243 1.00 82.38 182 LEU A C 1
ATOM 1355 O O . LEU A 1 182 ? 9.902 -5.610 5.470 1.00 82.38 182 LEU A O 1
ATOM 1359 N N . LYS A 1 183 ? 8.563 -7.191 6.353 1.00 88.44 183 LYS A N 1
ATOM 1360 C CA . LYS A 1 183 ? 9.055 -8.308 5.532 1.00 88.44 183 LYS A CA 1
ATOM 1361 C C . LYS A 1 183 ? 8.717 -8.104 4.052 1.00 88.44 183 LYS A C 1
ATOM 1363 O O . LYS A 1 183 ? 9.599 -8.295 3.215 1.00 88.44 183 LYS A O 1
ATOM 1368 N N . ASP A 1 184 ? 7.500 -7.666 3.729 1.00 88.56 184 ASP A N 1
ATOM 1369 C CA . ASP A 1 184 ? 7.089 -7.366 2.351 1.00 88.56 184 ASP A CA 1
ATOM 1370 C C . ASP A 1 184 ? 7.899 -6.208 1.742 1.00 88.56 184 ASP A C 1
ATOM 1372 O O . ASP A 1 184 ? 8.521 -6.372 0.689 1.00 88.56 184 ASP A O 1
ATOM 1376 N N . LEU A 1 185 ? 8.002 -5.077 2.454 1.00 87.94 185 LEU A N 1
ATOM 1377 C CA . LEU A 1 185 ? 8.840 -3.937 2.057 1.00 87.94 185 LEU A CA 1
ATOM 1378 C C . LEU A 1 185 ? 10.299 -4.356 1.867 1.00 87.94 185 LEU A C 1
ATOM 1380 O O . LEU A 1 185 ? 10.921 -3.994 0.872 1.00 87.94 185 LEU A O 1
ATOM 1384 N N . LYS A 1 186 ? 10.845 -5.168 2.781 1.00 93.25 186 LYS A N 1
ATOM 1385 C CA . LYS A 1 186 ? 12.216 -5.679 2.684 1.00 93.25 186 LYS A CA 1
ATOM 1386 C C . LYS A 1 186 ? 12.406 -6.567 1.453 1.00 93.25 186 LYS A C 1
ATOM 1388 O O . LYS A 1 186 ? 13.433 -6.450 0.791 1.00 93.25 186 LYS A O 1
ATOM 1393 N N . ARG A 1 187 ? 11.436 -7.425 1.116 1.00 94.31 187 ARG A N 1
ATOM 1394 C CA . ARG A 1 187 ? 11.485 -8.274 -0.086 1.00 94.31 187 ARG A CA 1
ATOM 1395 C C . ARG A 1 187 ? 11.454 -7.432 -1.360 1.00 94.31 187 ARG A C 1
ATOM 1397 O O . ARG A 1 187 ? 12.290 -7.641 -2.234 1.00 94.31 187 ARG A O 1
ATOM 1404 N N . LYS A 1 188 ? 10.530 -6.473 -1.464 1.00 94.94 188 LYS A N 1
ATOM 1405 C CA . LYS A 1 188 ? 10.439 -5.551 -2.613 1.00 94.94 188 LYS A CA 1
ATOM 1406 C C . LYS A 1 188 ? 11.700 -4.708 -2.763 1.00 94.94 188 LYS A C 1
ATOM 1408 O O . LYS A 1 188 ? 12.229 -4.592 -3.865 1.00 94.94 188 LYS A O 1
ATOM 1413 N N . LEU A 1 189 ? 12.218 -4.192 -1.648 1.00 95.38 189 LEU A N 1
ATOM 1414 C CA . LEU A 1 189 ? 13.472 -3.450 -1.605 1.00 95.38 189 LEU A CA 1
ATOM 1415 C C . LEU A 1 189 ? 14.639 -4.308 -2.096 1.00 95.38 189 LEU A C 1
ATOM 1417 O O . LEU A 1 189 ? 15.430 -3.840 -2.904 1.00 95.38 189 LEU A O 1
ATOM 1421 N N . TRP A 1 190 ? 14.725 -5.564 -1.652 1.00 96.06 190 TRP A N 1
ATOM 1422 C CA . TRP A 1 190 ? 15.782 -6.482 -2.072 1.00 96.06 190 TRP A CA 1
ATOM 1423 C C . TRP A 1 190 ? 15.714 -6.794 -3.571 1.00 96.06 190 TRP A C 1
ATOM 1425 O O . TRP A 1 190 ? 16.741 -6.778 -4.243 1.00 96.06 190 TRP A O 1
ATOM 1435 N N . VAL A 1 191 ? 14.516 -6.996 -4.128 1.00 95.75 191 VAL A N 1
ATOM 1436 C CA . VAL A 1 191 ? 14.326 -7.154 -5.583 1.00 95.75 191 VAL A CA 1
ATOM 1437 C C . VAL A 1 191 ? 14.767 -5.892 -6.333 1.00 95.75 191 VAL A C 1
ATOM 1439 O O . VAL A 1 191 ? 15.544 -5.981 -7.278 1.00 95.75 191 VAL A O 1
ATOM 1442 N N . ALA A 1 192 ? 14.331 -4.709 -5.897 1.00 96.44 192 ALA A N 1
ATOM 1443 C CA . ALA A 1 192 ? 14.689 -3.455 -6.557 1.00 96.44 192 ALA A CA 1
ATOM 1444 C C . ALA A 1 192 ? 16.200 -3.171 -6.487 1.00 96.44 192 ALA A C 1
ATOM 1446 O O . ALA A 1 192 ? 16.810 -2.855 -7.502 1.00 96.44 192 ALA A O 1
ATOM 1447 N N . TRP A 1 193 ? 16.824 -3.335 -5.318 1.00 96.88 193 TRP A N 1
ATOM 1448 C CA . TRP A 1 193 ? 18.252 -3.062 -5.114 1.00 96.88 193 TRP A CA 1
ATOM 1449 C C . TRP A 1 193 ? 19.188 -4.142 -5.659 1.00 96.88 193 TRP A C 1
ATOM 1451 O O . TRP A 1 193 ? 20.355 -3.846 -5.895 1.00 96.88 193 TRP A O 1
ATOM 1461 N N . SER A 1 194 ? 18.710 -5.367 -5.888 1.00 96.81 194 SER A N 1
ATOM 1462 C CA . SER A 1 194 ? 19.494 -6.391 -6.595 1.00 96.81 194 SER A CA 1
ATOM 1463 C C . SER A 1 194 ? 19.480 -6.174 -8.108 1.00 96.81 194 SER A C 1
ATOM 1465 O O . SER A 1 194 ? 20.509 -6.333 -8.760 1.00 96.81 194 SER A O 1
ATOM 1467 N N . LEU A 1 195 ? 18.340 -5.755 -8.669 1.00 97.19 195 LEU A N 1
ATOM 1468 C CA . LEU A 1 195 ? 18.191 -5.522 -10.107 1.00 97.19 195 LEU A CA 1
ATOM 1469 C C . LEU A 1 195 ? 18.678 -4.135 -10.553 1.00 97.19 195 LEU A C 1
ATOM 1471 O O . LEU A 1 195 ? 19.176 -4.006 -11.670 1.00 97.19 195 LEU A O 1
ATOM 1475 N N . ALA A 1 196 ? 18.591 -3.103 -9.708 1.00 96.56 196 ALA A N 1
ATOM 1476 C CA . ALA A 1 196 ? 18.987 -1.739 -10.071 1.00 96.56 196 ALA A CA 1
ATOM 1477 C C . ALA A 1 196 ? 20.454 -1.604 -10.527 1.00 96.56 196 ALA A C 1
ATOM 1479 O O . ALA A 1 196 ? 20.676 -0.986 -11.569 1.00 96.56 196 ALA A O 1
ATOM 1480 N N . PRO A 1 197 ? 21.454 -2.210 -9.854 1.00 95.81 197 PRO A N 1
ATOM 1481 C CA . PRO A 1 197 ? 22.836 -2.181 -10.329 1.00 95.81 197 PRO A CA 1
ATOM 1482 C C . PRO A 1 197 ? 23.007 -2.863 -11.689 1.00 95.81 197 PRO A C 1
ATOM 1484 O O . PRO A 1 197 ? 23.743 -2.362 -12.534 1.00 95.81 197 PRO A O 1
ATOM 1487 N N . LEU A 1 198 ? 22.299 -3.973 -11.930 1.00 95.44 198 LEU A N 1
ATOM 1488 C CA . LEU A 1 198 ? 22.343 -4.667 -13.219 1.00 95.44 198 LEU A CA 1
ATOM 1489 C C . LEU A 1 198 ? 21.789 -3.770 -14.330 1.00 95.44 198 LEU A C 1
ATOM 1491 O O . LEU A 1 198 ? 22.446 -3.575 -15.349 1.00 95.44 198 LEU A O 1
ATOM 1495 N N . VAL A 1 199 ? 20.622 -3.162 -14.108 1.00 96.62 199 VAL A N 1
ATOM 1496 C CA . VAL A 1 199 ? 20.021 -2.211 -15.054 1.00 96.62 199 VAL A CA 1
ATOM 1497 C C . VAL A 1 199 ? 20.955 -1.025 -15.308 1.00 96.62 199 VAL A C 1
ATOM 1499 O O . VAL A 1 199 ? 21.162 -0.657 -16.462 1.00 96.62 199 VAL A O 1
ATOM 1502 N N . PHE A 1 200 ? 21.577 -0.467 -14.266 1.00 95.00 200 PHE A N 1
ATOM 1503 C CA . PHE A 1 200 ? 22.529 0.641 -14.390 1.00 95.00 200 PHE A CA 1
ATOM 1504 C C . PHE A 1 200 ? 23.732 0.279 -15.272 1.00 95.00 200 PHE A C 1
ATOM 1506 O O . PHE A 1 200 ? 24.089 1.031 -16.179 1.00 95.00 200 PHE A O 1
ATOM 1513 N N . VAL A 1 201 ? 24.321 -0.901 -15.059 1.00 93.62 201 VAL A N 1
ATOM 1514 C CA . VAL A 1 201 ? 25.451 -1.403 -15.854 1.00 93.62 201 VAL A CA 1
ATOM 1515 C C . VAL A 1 201 ? 25.073 -1.537 -17.331 1.00 93.62 201 VAL A C 1
ATOM 1517 O O . VAL A 1 201 ? 25.797 -1.045 -18.197 1.00 93.62 201 VAL A O 1
ATOM 1520 N N . PHE A 1 202 ? 23.919 -2.140 -17.636 1.00 93.50 202 PHE A N 1
ATOM 1521 C CA . PHE A 1 202 ? 23.457 -2.293 -19.020 1.00 93.50 202 PHE A CA 1
ATOM 1522 C C . PHE A 1 202 ? 22.997 -0.970 -19.661 1.00 93.50 202 PHE A C 1
ATOM 1524 O O . PHE A 1 202 ? 23.046 -0.848 -20.886 1.00 93.50 202 PHE A O 1
ATOM 1531 N N . SER A 1 203 ? 22.595 0.028 -18.866 1.00 92.19 203 SER A N 1
ATOM 1532 C CA . SER A 1 203 ? 22.222 1.372 -19.341 1.00 92.19 203 SER A CA 1
ATOM 1533 C C . SER A 1 203 ? 23.438 2.242 -19.694 1.00 92.19 203 SER A C 1
ATOM 1535 O O . SER A 1 203 ? 23.340 3.145 -20.524 1.00 92.19 203 SER A O 1
ATOM 1537 N N . MET A 1 204 ? 24.613 1.945 -19.123 1.00 90.62 204 MET A N 1
ATOM 1538 C CA . MET A 1 204 ? 25.837 2.747 -19.255 1.00 90.62 204 MET A CA 1
ATOM 1539 C C . MET A 1 204 ? 26.937 2.055 -20.089 1.00 90.62 204 MET A C 1
ATOM 1541 O O . MET A 1 204 ? 28.024 1.761 -19.581 1.00 90.62 204 MET A O 1
ATOM 1545 N N . PRO A 1 205 ? 26.746 1.859 -21.409 1.00 86.69 205 PRO A N 1
ATOM 1546 C CA . PRO A 1 205 ? 27.725 1.184 -22.267 1.00 86.69 205 PRO A CA 1
ATOM 1547 C C . PRO A 1 205 ? 29.057 1.936 -22.394 1.00 86.69 205 PRO A C 1
ATOM 1549 O O . PRO A 1 205 ? 30.076 1.327 -22.702 1.00 86.69 205 PRO A O 1
ATOM 1552 N N . ARG A 1 206 ? 29.062 3.258 -22.162 1.00 87.44 206 ARG A N 1
ATOM 1553 C CA . ARG A 1 206 ? 30.289 4.072 -22.173 1.00 87.44 206 ARG A CA 1
ATOM 1554 C C . ARG A 1 206 ? 31.204 3.755 -20.988 1.00 87.44 206 ARG A C 1
ATOM 1556 O O . ARG A 1 206 ? 32.416 3.799 -21.146 1.00 87.44 206 ARG A O 1
ATOM 1563 N N . LEU A 1 207 ? 30.625 3.444 -19.826 1.00 88.94 207 LEU A N 1
ATOM 1564 C CA . LEU A 1 207 ? 31.369 3.086 -18.613 1.00 88.94 207 LEU A CA 1
ATOM 1565 C C . LEU A 1 207 ? 31.753 1.603 -18.594 1.00 88.94 207 LEU A C 1
ATOM 1567 O O . LEU A 1 207 ? 32.769 1.241 -18.009 1.00 88.94 207 LEU A O 1
ATOM 1571 N N . PHE A 1 208 ? 30.969 0.754 -19.262 1.00 89.44 208 PHE A N 1
ATOM 1572 C CA . PHE A 1 208 ? 31.188 -0.689 -19.321 1.00 89.44 208 PHE A CA 1
ATOM 1573 C C . PHE A 1 208 ? 31.325 -1.162 -20.777 1.00 89.44 208 PHE A C 1
ATOM 1575 O O . PHE A 1 208 ? 30.359 -1.661 -21.358 1.00 89.44 208 PHE A O 1
ATOM 1582 N N . PRO A 1 209 ? 32.525 -1.062 -21.384 1.00 86.06 209 PRO A N 1
ATOM 1583 C CA . PRO A 1 209 ? 32.734 -1.367 -22.803 1.00 86.06 209 PRO A CA 1
ATOM 1584 C C . PRO A 1 209 ? 32.409 -2.811 -23.200 1.00 86.06 209 PRO A C 1
ATOM 1586 O O . PRO A 1 209 ? 32.166 -3.094 -24.362 1.00 86.06 209 PRO A O 1
ATOM 1589 N N . TRP A 1 210 ? 32.377 -3.759 -22.264 1.00 88.25 210 TRP A N 1
ATOM 1590 C CA . TRP A 1 210 ? 31.955 -5.128 -22.571 1.00 88.25 210 TRP A CA 1
ATOM 1591 C C . TRP A 1 210 ? 30.458 -5.221 -22.912 1.00 88.25 210 TRP A C 1
ATOM 1593 O O . TRP A 1 210 ? 30.061 -6.135 -23.631 1.00 88.25 210 TRP A O 1
ATOM 1603 N N . VAL A 1 211 ? 29.639 -4.261 -22.467 1.00 88.00 211 VAL A N 1
ATOM 1604 C CA . VAL A 1 211 ? 28.204 -4.184 -22.779 1.00 88.00 211 VAL A CA 1
ATOM 1605 C C . VAL A 1 211 ? 27.975 -3.826 -24.248 1.00 88.00 211 VAL A C 1
ATOM 1607 O O . VAL A 1 211 ? 26.973 -4.242 -24.822 1.00 88.00 211 VAL A O 1
ATOM 1610 N N . THR A 1 212 ? 28.894 -3.099 -24.895 1.00 84.56 212 THR A N 1
ATOM 1611 C CA . THR A 1 212 ? 28.762 -2.753 -26.324 1.00 84.56 212 THR A CA 1
ATOM 1612 C C . THR A 1 212 ? 28.945 -3.954 -27.250 1.00 84.56 212 THR A C 1
ATOM 1614 O O . THR A 1 212 ? 28.589 -3.863 -28.421 1.00 84.56 212 THR A O 1
ATOM 1617 N N . LYS A 1 213 ? 29.446 -5.089 -26.737 1.00 89.69 213 LYS A N 1
ATOM 1618 C CA . LYS A 1 213 ? 29.494 -6.358 -27.479 1.00 89.69 213 LYS A CA 1
ATOM 1619 C C . LYS A 1 213 ? 28.102 -6.944 -27.726 1.00 89.69 213 LYS A C 1
ATOM 1621 O O . LYS A 1 213 ? 27.937 -7.757 -28.629 1.00 89.69 213 LYS A O 1
ATOM 1626 N N . LEU A 1 214 ? 27.113 -6.562 -26.919 1.00 88.69 214 LEU A N 1
ATOM 1627 C CA . LEU A 1 214 ? 25.721 -6.945 -27.124 1.00 88.69 214 LEU A CA 1
ATOM 1628 C C . LEU A 1 214 ? 25.099 -6.051 -28.196 1.00 88.69 214 LEU A C 1
ATOM 1630 O O . LEU A 1 214 ? 25.321 -4.839 -28.213 1.00 88.69 214 LEU A O 1
ATOM 1634 N N . SER A 1 215 ? 24.269 -6.644 -29.055 1.00 92.06 215 SER A N 1
ATOM 1635 C CA . SER A 1 215 ? 23.477 -5.865 -30.006 1.00 92.06 215 SER A CA 1
ATOM 1636 C C . SER A 1 215 ? 22.564 -4.879 -29.263 1.00 92.06 215 SER A C 1
ATOM 1638 O O . SER A 1 215 ? 22.141 -5.127 -28.126 1.00 92.06 215 SER A O 1
ATOM 1640 N N . LEU A 1 216 ? 22.241 -3.756 -29.911 1.00 89.69 216 LEU A N 1
ATOM 1641 C CA . LEU A 1 216 ? 21.355 -2.738 -29.340 1.00 89.69 216 LEU A CA 1
ATOM 1642 C C . LEU A 1 216 ? 19.994 -3.333 -28.938 1.00 89.69 216 LEU A C 1
ATOM 1644 O O . LEU A 1 216 ? 19.493 -3.048 -27.852 1.00 89.69 216 LEU A O 1
ATOM 1648 N N . GLU A 1 217 ? 19.439 -4.199 -29.787 1.00 90.88 217 GLU A N 1
ATOM 1649 C CA . GLU A 1 217 ? 18.150 -4.863 -29.574 1.00 90.88 217 GLU A CA 1
ATOM 1650 C C . GLU A 1 217 ? 18.201 -5.821 -28.383 1.00 90.88 217 GLU A C 1
ATOM 1652 O O . GLU A 1 217 ? 17.369 -5.733 -27.479 1.00 90.88 217 GLU A O 1
ATOM 1657 N N . THR A 1 218 ? 19.228 -6.678 -28.319 1.00 92.62 218 THR A N 1
ATOM 1658 C CA . THR A 1 218 ? 19.427 -7.596 -27.188 1.00 92.62 218 THR A CA 1
ATOM 1659 C C . THR A 1 218 ? 19.559 -6.824 -25.881 1.00 92.62 218 THR A C 1
ATOM 1661 O O . THR A 1 218 ? 18.973 -7.208 -24.872 1.00 92.62 218 THR A O 1
ATOM 1664 N N . ARG A 1 219 ? 20.286 -5.702 -25.887 1.00 93.94 219 ARG A N 1
ATOM 1665 C CA . ARG A 1 219 ? 20.451 -4.861 -24.700 1.00 93.94 219 ARG A CA 1
ATOM 1666 C C . ARG A 1 219 ? 19.132 -4.235 -24.249 1.00 93.94 219 ARG A C 1
ATOM 1668 O O . ARG A 1 219 ? 18.855 -4.231 -23.054 1.00 93.94 219 ARG A O 1
ATOM 1675 N N . HIS A 1 220 ? 18.317 -3.720 -25.169 1.00 95.06 220 HIS A N 1
ATOM 1676 C CA . HIS A 1 220 ? 17.015 -3.142 -24.821 1.00 95.06 220 HIS A CA 1
ATOM 1677 C C . HIS A 1 220 ? 16.045 -4.199 -24.282 1.00 95.06 220 HIS A C 1
ATOM 1679 O O . HIS A 1 220 ? 15.387 -3.952 -23.274 1.00 95.06 220 HIS A O 1
ATOM 1685 N N . LEU A 1 221 ? 16.023 -5.399 -24.872 1.00 95.81 221 LEU A N 1
ATOM 1686 C CA . LEU A 1 221 ? 15.233 -6.522 -24.360 1.00 95.81 221 LEU A CA 1
ATOM 1687 C C . LEU A 1 221 ? 15.699 -6.973 -22.969 1.00 95.81 221 LEU A C 1
ATOM 1689 O O . LEU A 1 221 ? 14.864 -7.221 -22.102 1.00 95.81 221 LEU A O 1
ATOM 1693 N N . LEU A 1 222 ? 17.012 -7.022 -22.720 1.00 95.50 222 LEU A N 1
ATOM 1694 C CA . LEU A 1 222 ? 17.563 -7.314 -21.392 1.00 95.50 222 LEU A CA 1
ATOM 1695 C C . LEU A 1 222 ? 17.161 -6.249 -20.364 1.00 95.50 222 LEU A C 1
ATOM 1697 O O . LEU A 1 222 ? 16.721 -6.589 -19.268 1.00 95.50 222 LEU A O 1
ATOM 1701 N N . LEU A 1 223 ? 17.268 -4.965 -20.713 1.00 96.75 223 LEU A N 1
ATOM 1702 C CA . LEU A 1 223 ? 16.848 -3.865 -19.841 1.00 96.75 223 LEU A CA 1
ATOM 1703 C C . LEU A 1 223 ? 15.346 -3.914 -19.546 1.00 96.75 223 LEU A C 1
ATOM 1705 O O . LEU A 1 223 ? 14.944 -3.711 -18.399 1.00 96.75 223 LEU A O 1
ATOM 1709 N N . LEU A 1 224 ? 14.516 -4.234 -20.541 1.00 97.75 224 LEU A N 1
ATOM 1710 C CA . LEU A 1 224 ? 13.084 -4.446 -20.354 1.00 97.75 224 LEU A CA 1
ATOM 1711 C C . LEU A 1 224 ? 12.831 -5.628 -19.406 1.00 97.75 224 LEU A C 1
ATOM 1713 O O . LEU A 1 224 ? 12.105 -5.479 -18.424 1.00 97.75 224 LEU A O 1
ATOM 1717 N N . ALA A 1 225 ? 13.480 -6.772 -19.623 1.00 97.56 225 ALA A N 1
ATOM 1718 C CA . ALA A 1 225 ? 13.325 -7.955 -18.777 1.00 97.56 225 ALA A CA 1
ATOM 1719 C C . ALA A 1 225 ? 13.740 -7.699 -17.316 1.00 97.56 225 ALA A C 1
ATOM 1721 O O . ALA A 1 225 ? 13.033 -8.111 -16.400 1.00 97.56 225 ALA A O 1
ATOM 1722 N N . LEU A 1 226 ? 14.842 -6.977 -17.084 1.00 97.19 226 LEU A N 1
ATOM 1723 C CA . LEU A 1 226 ? 15.333 -6.650 -15.740 1.00 97.19 226 LEU A CA 1
ATOM 1724 C C . LEU A 1 226 ? 14.502 -5.563 -15.043 1.00 97.19 226 LEU A C 1
ATOM 1726 O O . LEU A 1 226 ? 14.313 -5.614 -13.829 1.00 97.19 226 LEU A O 1
ATOM 1730 N N . SER A 1 227 ? 13.999 -4.577 -15.787 1.00 97.81 227 SER A N 1
ATOM 1731 C CA . SER A 1 227 ? 13.205 -3.479 -15.219 1.00 97.81 227 SER A CA 1
ATOM 1732 C C . SER A 1 227 ? 11.759 -3.876 -14.919 1.00 97.81 227 SER A C 1
ATOM 1734 O O . SER A 1 227 ? 11.169 -3.339 -13.984 1.00 97.81 227 SER A O 1
ATOM 1736 N N . THR A 1 228 ? 11.187 -4.841 -15.644 1.00 97.56 228 THR A N 1
ATOM 1737 C CA . THR A 1 228 ? 9.775 -5.250 -15.505 1.00 97.56 228 THR A CA 1
ATOM 1738 C C . THR A 1 228 ? 9.413 -5.743 -14.091 1.00 97.56 228 THR A C 1
ATOM 1740 O O . THR A 1 228 ? 8.422 -5.252 -13.542 1.00 97.56 228 THR A O 1
ATOM 1743 N N . PRO A 1 229 ? 10.193 -6.628 -13.429 1.00 97.44 229 PRO A N 1
ATOM 1744 C CA . PRO A 1 229 ? 9.936 -7.008 -12.038 1.00 97.44 229 PRO A CA 1
ATOM 1745 C C . PRO A 1 229 ? 10.024 -5.819 -11.076 1.00 97.44 229 PRO A C 1
ATOM 1747 O O . PRO A 1 229 ? 9.248 -5.716 -10.128 1.00 97.44 229 PRO A O 1
ATOM 1750 N N . VAL A 1 230 ? 10.937 -4.877 -11.315 1.00 97.75 230 VAL A N 1
ATOM 1751 C CA . VAL A 1 230 ? 11.023 -3.680 -10.472 1.00 97.75 230 VAL A CA 1
ATOM 1752 C C . VAL A 1 230 ? 9.794 -2.792 -10.684 1.00 97.75 230 VAL A C 1
ATOM 1754 O O . VAL A 1 230 ? 9.178 -2.377 -9.707 1.00 97.75 230 VAL A O 1
ATOM 1757 N N . GLN A 1 231 ? 9.382 -2.565 -11.932 1.00 97.56 231 GLN A N 1
ATOM 1758 C CA . GLN A 1 231 ? 8.247 -1.709 -12.279 1.00 97.56 231 GLN A CA 1
ATOM 1759 C C . GLN A 1 231 ? 6.919 -2.253 -11.739 1.00 97.56 231 GLN A C 1
ATOM 1761 O O . GLN A 1 231 ? 6.181 -1.532 -11.070 1.00 97.56 231 GLN A O 1
ATOM 1766 N N . PHE A 1 232 ? 6.609 -3.522 -12.017 1.00 97.06 232 PHE A N 1
ATOM 1767 C CA . PHE A 1 232 ? 5.269 -4.069 -11.781 1.00 97.06 232 PHE A CA 1
ATOM 1768 C C . PHE A 1 232 ? 5.141 -4.935 -10.534 1.00 97.06 232 PHE A C 1
ATOM 1770 O O . PHE A 1 232 ? 4.018 -5.155 -10.098 1.00 97.06 232 PHE A O 1
ATOM 1777 N N . TYR A 1 233 ? 6.240 -5.415 -9.941 1.00 96.38 233 TYR A N 1
ATOM 1778 C CA . TYR A 1 233 ? 6.193 -6.126 -8.658 1.00 96.38 233 TYR A CA 1
ATOM 1779 C C . TYR A 1 233 ? 6.641 -5.225 -7.503 1.00 96.38 233 TYR A C 1
ATOM 1781 O O . TYR A 1 233 ? 5.870 -4.997 -6.569 1.00 96.38 233 TYR A O 1
ATOM 1789 N N . ALA A 1 234 ? 7.849 -4.655 -7.568 1.00 95.50 234 ALA A N 1
ATOM 1790 C CA . ALA A 1 234 ? 8.317 -3.756 -6.509 1.00 95.50 234 ALA A CA 1
ATOM 1791 C C . ALA A 1 234 ? 7.551 -2.417 -6.522 1.00 95.50 234 ALA A C 1
ATOM 1793 O O . ALA A 1 234 ? 7.171 -1.914 -5.467 1.00 95.50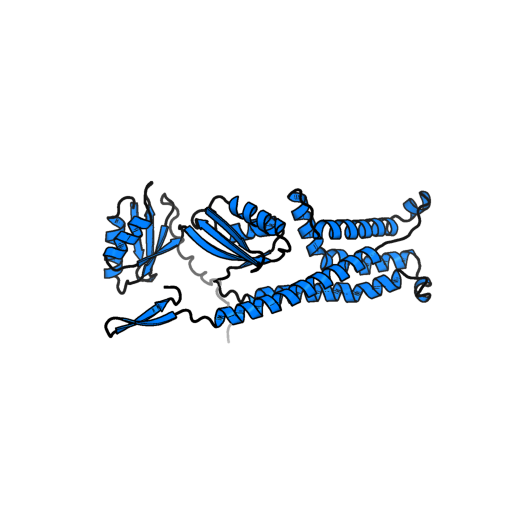 234 ALA A O 1
ATOM 1794 N N . GLY A 1 235 ? 7.251 -1.885 -7.712 1.00 94.62 235 GLY A N 1
ATOM 1795 C CA . GLY A 1 235 ? 6.501 -0.644 -7.908 1.00 94.62 235 GLY A CA 1
ATOM 1796 C C . GLY A 1 235 ? 4.973 -0.769 -7.846 1.00 94.62 235 GLY A C 1
ATOM 1797 O O . GLY A 1 235 ? 4.279 0.251 -7.868 1.00 94.62 235 GLY A O 1
ATOM 1798 N N . ALA A 1 236 ? 4.432 -1.990 -7.723 1.00 92.88 236 ALA A N 1
ATOM 1799 C CA . ALA A 1 236 ? 2.988 -2.260 -7.741 1.00 92.88 236 ALA A CA 1
ATOM 1800 C C . ALA A 1 236 ? 2.209 -1.427 -6.713 1.00 92.88 236 ALA A C 1
ATOM 1802 O O . ALA A 1 236 ? 1.102 -0.955 -6.976 1.00 92.88 236 ALA A O 1
ATOM 1803 N N . GLU A 1 237 ? 2.799 -1.232 -5.529 1.00 87.12 237 GLU A N 1
ATOM 1804 C CA . GLU A 1 237 ? 2.157 -0.492 -4.446 1.00 87.12 237 GLU A CA 1
ATOM 1805 C C . GLU A 1 237 ? 1.967 0.993 -4.771 1.00 87.12 237 GLU A C 1
ATOM 1807 O O . GLU A 1 237 ? 0.988 1.588 -4.320 1.00 87.12 237 GLU A O 1
ATOM 1812 N N . PHE A 1 238 ? 2.870 1.591 -5.554 1.00 91.38 238 PHE A N 1
ATOM 1813 C CA . PHE A 1 238 ? 2.767 2.993 -5.949 1.00 91.38 238 PHE A CA 1
ATOM 1814 C C . PHE A 1 238 ? 1.684 3.148 -7.005 1.00 91.38 238 PHE A C 1
ATOM 1816 O O . PHE A 1 238 ? 0.812 3.998 -6.845 1.00 91.38 238 PHE A O 1
ATOM 1823 N N . LEU A 1 239 ? 1.681 2.262 -8.007 1.00 91.06 239 LEU A N 1
ATOM 1824 C CA . LEU A 1 239 ? 0.689 2.242 -9.084 1.00 91.06 239 LEU A CA 1
ATOM 1825 C C . LEU A 1 239 ? -0.732 2.066 -8.533 1.00 91.06 239 LEU A C 1
ATOM 1827 O O . LEU A 1 239 ? -1.629 2.834 -8.877 1.00 91.06 239 LEU A O 1
ATOM 1831 N N . GLY A 1 240 ? -0.931 1.107 -7.621 1.00 88.44 240 GLY A N 1
ATOM 1832 C CA . GLY A 1 240 ? -2.234 0.868 -6.997 1.00 88.44 240 GLY A CA 1
ATOM 1833 C C . GLY A 1 240 ? -2.731 2.061 -6.174 1.00 88.44 240 GLY A C 1
ATOM 1834 O O . GLY A 1 240 ? -3.900 2.435 -6.271 1.00 88.44 240 GLY A O 1
ATOM 1835 N N . ARG A 1 241 ? -1.849 2.701 -5.392 1.00 86.31 241 ARG A N 1
ATOM 1836 C CA . ARG A 1 241 ? -2.204 3.892 -4.598 1.00 86.31 241 ARG A CA 1
ATOM 1837 C C . ARG A 1 241 ? -2.447 5.120 -5.469 1.00 86.31 241 ARG A C 1
ATOM 1839 O O . ARG A 1 241 ? -3.405 5.842 -5.224 1.00 86.31 241 ARG A O 1
ATOM 1846 N N . ALA A 1 242 ? -1.633 5.326 -6.500 1.00 90.00 242 ALA A N 1
ATOM 1847 C CA . ALA A 1 242 ? -1.808 6.408 -7.461 1.00 90.00 242 ALA A CA 1
ATOM 1848 C C . ALA A 1 242 ? -3.153 6.300 -8.188 1.00 90.00 242 ALA A C 1
ATOM 1850 O O . ALA A 1 242 ? -3.848 7.299 -8.343 1.00 90.00 242 ALA A O 1
ATOM 1851 N N . LEU A 1 243 ? -3.560 5.087 -8.580 1.00 88.88 243 LEU A N 1
ATOM 1852 C CA . LEU A 1 243 ? -4.844 4.870 -9.245 1.00 88.88 243 LEU A CA 1
ATOM 1853 C C . LEU A 1 243 ? -6.030 5.218 -8.332 1.00 88.88 243 LEU A C 1
ATOM 1855 O O . LEU A 1 243 ? -6.977 5.872 -8.771 1.00 88.88 243 LEU A O 1
ATOM 1859 N N . LYS A 1 244 ? -5.957 4.839 -7.049 1.00 82.44 244 LYS A N 1
ATOM 1860 C CA . LYS A 1 244 ? -6.946 5.242 -6.036 1.00 82.44 244 LYS A CA 1
ATOM 1861 C C . LYS A 1 244 ? -6.959 6.762 -5.853 1.00 82.44 244 LYS A C 1
ATOM 1863 O O . LYS A 1 244 ? -8.012 7.383 -5.972 1.00 82.44 244 LYS A O 1
ATOM 1868 N N . ALA A 1 245 ? -5.794 7.383 -5.663 1.00 82.12 245 ALA A N 1
ATOM 1869 C CA . ALA A 1 245 ? -5.677 8.834 -5.519 1.00 82.12 245 ALA A CA 1
ATOM 1870 C C . ALA A 1 245 ? -6.295 9.584 -6.715 1.00 82.12 245 ALA A C 1
ATOM 1872 O O . ALA A 1 245 ? -7.057 10.537 -6.517 1.00 82.12 245 ALA A O 1
ATOM 1873 N N . LEU A 1 246 ? -6.047 9.104 -7.937 1.00 85.56 246 LEU A N 1
ATOM 1874 C CA . LEU A 1 246 ? -6.589 9.672 -9.168 1.00 85.56 246 LEU A CA 1
ATOM 1875 C C . LEU A 1 246 ? -8.113 9.512 -9.263 1.00 85.56 246 LEU A C 1
ATOM 1877 O O . LEU A 1 246 ? -8.803 10.472 -9.613 1.00 85.56 246 LEU A O 1
ATOM 1881 N N . ARG A 1 247 ? -8.661 8.343 -8.893 1.00 85.69 247 ARG A N 1
ATOM 1882 C CA . ARG A 1 247 ? -10.117 8.096 -8.849 1.00 85.69 247 ARG A CA 1
ATOM 1883 C C . ARG A 1 247 ? -10.837 9.103 -7.952 1.00 85.69 247 ARG A C 1
ATOM 1885 O O . ARG A 1 247 ? -11.935 9.549 -8.274 1.00 85.69 247 ARG A O 1
ATOM 1892 N N . HIS A 1 248 ? -10.187 9.510 -6.869 1.00 77.44 248 HIS A N 1
ATOM 1893 C CA . HIS A 1 248 ? -10.697 10.506 -5.930 1.00 77.44 248 HIS A CA 1
ATOM 1894 C C . HIS A 1 248 ? -10.278 11.950 -6.268 1.00 77.44 248 HIS A C 1
ATOM 1896 O O . HIS A 1 248 ? -10.405 12.834 -5.424 1.00 77.44 248 HIS A O 1
ATOM 1902 N N . ARG A 1 249 ? -9.800 12.209 -7.498 1.00 82.50 249 ARG A N 1
ATOM 1903 C CA . ARG A 1 249 ? -9.374 13.533 -7.999 1.00 82.50 249 ARG A CA 1
ATOM 1904 C C . ARG A 1 249 ? -8.349 14.225 -7.097 1.00 82.50 249 ARG A C 1
ATOM 1906 O O . ARG A 1 249 ? -8.413 15.428 -6.859 1.00 82.50 249 ARG A O 1
ATOM 1913 N N . SER A 1 250 ? -7.401 13.450 -6.592 1.00 77.31 250 SER A N 1
ATOM 1914 C CA . SER A 1 250 ? -6.316 13.929 -5.739 1.00 77.31 250 SER A CA 1
ATOM 1915 C C . SER A 1 250 ? -4.962 13.529 -6.314 1.00 77.31 250 SER A C 1
ATOM 1917 O O . SER A 1 250 ? -4.874 12.553 -7.058 1.00 77.31 250 SER A O 1
ATOM 1919 N N . ALA A 1 251 ? -3.911 14.251 -5.933 1.00 82.81 251 ALA A N 1
ATOM 1920 C CA . ALA A 1 251 ? -2.535 13.913 -6.269 1.00 82.81 251 ALA A CA 1
ATOM 1921 C C . ALA A 1 251 ? -1.696 13.821 -4.991 1.00 82.81 251 ALA A C 1
ATOM 1923 O O . ALA A 1 251 ? -1.821 14.650 -4.089 1.00 82.81 251 ALA A O 1
ATOM 1924 N N . ASP A 1 252 ? -0.850 12.801 -4.921 1.00 82.88 252 ASP A N 1
ATOM 1925 C CA . ASP A 1 252 ? 0.042 12.527 -3.797 1.00 82.88 252 ASP A CA 1
ATOM 1926 C C . ASP A 1 252 ? 1.446 12.114 -4.284 1.00 82.88 252 ASP A C 1
ATOM 1928 O O . ASP A 1 252 ? 1.727 12.066 -5.486 1.00 82.88 252 ASP A O 1
ATOM 1932 N N . MET A 1 253 ? 2.343 11.786 -3.346 1.00 88.62 253 MET A N 1
ATOM 1933 C CA . MET A 1 253 ? 3.691 11.301 -3.675 1.00 88.62 253 MET A CA 1
ATOM 1934 C C . MET A 1 253 ? 3.653 10.043 -4.561 1.00 88.62 253 MET A C 1
ATOM 1936 O O . MET A 1 253 ? 4.481 9.901 -5.458 1.00 88.62 253 MET A O 1
ATOM 1940 N N . ASN A 1 254 ? 2.686 9.139 -4.345 1.00 89.12 254 ASN A N 1
ATOM 1941 C CA . ASN A 1 254 ? 2.552 7.919 -5.147 1.00 89.12 254 ASN A CA 1
ATOM 1942 C C . ASN A 1 254 ? 2.192 8.242 -6.597 1.00 89.12 254 ASN A C 1
ATOM 1944 O O . ASN A 1 254 ? 2.688 7.587 -7.510 1.00 89.12 254 ASN A O 1
ATOM 1948 N N . THR A 1 255 ? 1.352 9.255 -6.800 1.00 90.38 255 THR A N 1
ATOM 1949 C CA . THR A 1 255 ? 0.908 9.730 -8.111 1.00 90.38 255 THR A CA 1
ATOM 1950 C C . THR A 1 255 ? 2.091 10.244 -8.924 1.00 90.38 255 THR A C 1
ATOM 1952 O O . THR A 1 255 ? 2.276 9.818 -10.062 1.00 90.38 255 THR A O 1
ATOM 1955 N N . LEU A 1 256 ? 2.943 11.083 -8.322 1.00 92.56 256 LEU A N 1
ATOM 1956 C CA . LEU A 1 256 ? 4.137 11.614 -8.985 1.00 92.56 256 LEU A CA 1
ATOM 1957 C C . LEU A 1 256 ? 5.125 10.498 -9.363 1.00 92.56 256 LEU A C 1
ATOM 1959 O O . LEU A 1 256 ? 5.581 10.430 -10.504 1.00 92.56 256 LEU A O 1
ATOM 1963 N N . VAL A 1 257 ? 5.420 9.600 -8.418 1.00 94.94 257 VAL A N 1
ATOM 1964 C CA . VAL A 1 257 ? 6.340 8.470 -8.636 1.00 94.94 257 VAL A CA 1
ATOM 1965 C C . VAL A 1 257 ? 5.813 7.535 -9.722 1.00 94.94 257 VAL A C 1
ATOM 1967 O O . VAL A 1 257 ? 6.557 7.150 -10.623 1.00 94.94 257 VAL A O 1
ATOM 1970 N N . SER A 1 258 ? 4.529 7.186 -9.668 1.00 95.81 258 SER A N 1
ATOM 1971 C CA . SER A 1 258 ? 3.901 6.301 -10.652 1.00 95.81 258 SER A CA 1
ATOM 1972 C C . SER A 1 258 ? 3.877 6.927 -12.038 1.00 95.81 258 SER A C 1
ATOM 1974 O O . SER A 1 258 ? 4.231 6.256 -12.998 1.00 95.81 258 SER A O 1
ATOM 1976 N N . LEU A 1 259 ? 3.524 8.211 -12.157 1.00 95.88 259 LEU A N 1
ATOM 1977 C CA . LEU A 1 259 ? 3.506 8.900 -13.445 1.00 95.88 259 LEU A CA 1
ATOM 1978 C C . LEU A 1 259 ? 4.904 8.947 -14.069 1.00 95.88 259 LEU A C 1
ATOM 1980 O O . LEU A 1 259 ? 5.055 8.593 -15.236 1.00 95.88 259 LEU A O 1
ATOM 1984 N N . GLY A 1 260 ? 5.927 9.334 -13.301 1.00 96.88 260 GLY A N 1
ATOM 1985 C CA . GLY A 1 260 ? 7.297 9.417 -13.809 1.00 96.88 260 GLY A CA 1
ATOM 1986 C C . GLY A 1 260 ? 7.855 8.054 -14.223 1.00 96.88 260 GLY A C 1
ATOM 1987 O O . GLY A 1 260 ? 8.343 7.892 -15.341 1.00 96.88 260 GLY A O 1
ATOM 1988 N N . THR A 1 261 ? 7.733 7.052 -13.350 1.00 97.44 261 THR A N 1
ATOM 1989 C CA . THR A 1 261 ? 8.269 5.703 -13.605 1.00 97.44 261 THR A CA 1
ATOM 1990 C C . THR A 1 261 ? 7.532 5.003 -14.742 1.00 97.44 261 THR A C 1
ATOM 1992 O O . THR A 1 261 ? 8.172 4.430 -15.621 1.00 97.44 261 THR A O 1
ATOM 1995 N N . LEU A 1 262 ? 6.198 5.105 -14.789 1.00 97.38 262 LEU A N 1
ATOM 1996 C CA . LEU A 1 262 ? 5.396 4.501 -15.847 1.00 97.38 262 LEU A CA 1
ATOM 1997 C C . LEU A 1 262 ? 5.641 5.185 -17.195 1.00 97.38 262 LEU A C 1
ATOM 1999 O O . LEU A 1 262 ? 5.768 4.490 -18.198 1.00 97.38 262 LEU A O 1
ATOM 2003 N N . SER A 1 263 ? 5.775 6.515 -17.227 1.00 97.56 263 SER A N 1
ATOM 2004 C CA . SER A 1 263 ? 6.096 7.242 -18.464 1.00 97.56 263 SER A CA 1
ATOM 2005 C C . SER A 1 263 ? 7.455 6.817 -19.019 1.00 97.56 263 SER A C 1
ATOM 2007 O O . SER A 1 263 ? 7.556 6.469 -20.194 1.00 97.56 263 SER A O 1
ATOM 2009 N N . ALA A 1 264 ? 8.485 6.768 -18.167 1.00 97.50 264 ALA A N 1
ATOM 2010 C CA . ALA A 1 264 ? 9.817 6.315 -18.561 1.00 97.50 264 ALA A CA 1
ATOM 2011 C C . ALA A 1 264 ? 9.805 4.857 -19.049 1.00 97.50 264 ALA A C 1
ATOM 2013 O O . ALA A 1 264 ? 10.394 4.548 -20.087 1.00 97.50 264 ALA A O 1
ATOM 2014 N N . TYR A 1 265 ? 9.096 3.966 -18.349 1.00 97.94 265 TYR A N 1
ATOM 2015 C CA . TYR A 1 265 ? 8.990 2.557 -18.724 1.00 97.94 265 TYR A CA 1
ATOM 2016 C C . TYR A 1 265 ? 8.239 2.362 -20.050 1.00 97.94 265 TYR A C 1
ATOM 2018 O O . TYR A 1 265 ? 8.747 1.684 -20.940 1.00 97.94 265 TYR A O 1
ATOM 2026 N N . LEU A 1 266 ? 7.063 2.979 -20.222 1.00 97.56 266 LEU A N 1
ATOM 2027 C CA . LEU A 1 266 ? 6.249 2.845 -21.436 1.00 97.56 266 LEU A CA 1
ATOM 2028 C C . LEU A 1 266 ? 6.932 3.454 -22.661 1.00 97.56 266 LEU A C 1
ATOM 2030 O O . LEU A 1 266 ? 6.909 2.849 -23.734 1.00 97.56 266 LEU A O 1
ATOM 2034 N N . TYR A 1 267 ? 7.585 4.608 -22.506 1.00 96.62 267 TYR A N 1
ATOM 2035 C CA . TYR A 1 267 ? 8.409 5.188 -23.565 1.00 96.62 267 TYR A CA 1
ATOM 2036 C C . TYR A 1 267 ? 9.518 4.211 -23.981 1.00 96.62 267 TYR A C 1
ATOM 2038 O O . TYR A 1 267 ? 9.665 3.889 -25.159 1.00 96.62 267 TYR A O 1
ATOM 2046 N N . SER A 1 268 ? 10.250 3.668 -23.007 1.00 97.31 268 SER A N 1
ATOM 2047 C CA . SER A 1 268 ? 11.361 2.744 -23.259 1.00 97.31 268 SER A CA 1
ATOM 2048 C C . SER A 1 268 ? 10.900 1.435 -23.902 1.00 97.31 268 SER A C 1
ATOM 2050 O O . SER A 1 268 ? 11.547 0.934 -24.822 1.00 97.31 268 SER A O 1
ATOM 2052 N N . ALA A 1 269 ? 9.759 0.897 -23.467 1.00 97.06 269 ALA A N 1
ATOM 2053 C CA . ALA A 1 269 ? 9.131 -0.268 -24.079 1.00 97.06 269 ALA A CA 1
ATOM 2054 C C . ALA A 1 269 ? 8.718 0.023 -25.530 1.00 97.06 269 ALA A C 1
ATOM 2056 O O . ALA A 1 269 ? 8.985 -0.787 -26.415 1.00 97.06 269 ALA A O 1
ATOM 2057 N N . SER A 1 270 ? 8.161 1.206 -25.798 1.00 96.25 270 SER A N 1
ATOM 2058 C CA . SER A 1 270 ? 7.779 1.625 -27.153 1.00 96.25 270 SER A CA 1
ATOM 2059 C C . SER A 1 270 ? 8.990 1.708 -28.085 1.00 96.25 270 SER A C 1
ATOM 2061 O O . SER A 1 270 ? 8.947 1.170 -29.189 1.00 96.25 270 SER A O 1
ATOM 2063 N N . VAL A 1 271 ? 10.099 2.298 -27.625 1.00 95.69 271 VAL A N 1
ATOM 2064 C CA . VAL A 1 271 ? 11.373 2.332 -28.370 1.00 95.69 271 VAL A CA 1
ATOM 2065 C C . VAL A 1 271 ? 11.927 0.922 -28.607 1.00 95.69 271 VAL A C 1
ATOM 2067 O O . VAL A 1 271 ? 12.509 0.657 -29.657 1.00 95.69 271 VAL A O 1
ATOM 2070 N N . THR A 1 272 ? 11.733 0.008 -27.652 1.00 95.00 272 THR A N 1
ATOM 2071 C CA . THR A 1 272 ? 12.225 -1.377 -27.731 1.00 95.00 272 THR A CA 1
ATOM 2072 C C . THR A 1 272 ? 11.447 -2.215 -28.748 1.00 95.00 272 THR A C 1
ATOM 2074 O O . THR A 1 272 ? 12.065 -2.936 -29.525 1.00 95.00 272 THR A O 1
ATOM 2077 N N . PHE A 1 273 ? 10.113 -2.120 -28.774 1.00 95.75 273 PHE A N 1
ATOM 2078 C CA . PHE A 1 273 ? 9.269 -2.925 -29.669 1.00 95.75 273 PHE A CA 1
ATOM 2079 C C . PHE A 1 273 ? 9.062 -2.305 -31.054 1.00 95.75 273 PHE A C 1
ATOM 2081 O O . PHE A 1 273 ? 8.859 -3.035 -32.022 1.00 95.75 273 PHE A O 1
ATOM 2088 N N . PHE A 1 274 ? 9.135 -0.976 -31.172 1.00 94.56 274 PHE A N 1
ATOM 2089 C CA . PHE A 1 274 ? 8.864 -0.264 -32.424 1.00 94.56 274 PHE A CA 1
ATOM 2090 C C . PHE A 1 274 ? 10.030 0.623 -32.893 1.00 94.56 274 PHE A C 1
ATOM 2092 O O . PHE A 1 274 ? 9.798 1.768 -33.291 1.00 94.56 274 PHE A O 1
ATOM 2099 N N . PRO A 1 275 ? 11.288 0.137 -32.927 1.00 93.12 275 PRO A N 1
ATOM 2100 C CA . PRO A 1 275 ? 12.459 0.978 -33.202 1.00 93.12 275 PRO A CA 1
ATOM 2101 C C . PRO A 1 275 ? 12.421 1.649 -34.585 1.00 93.12 275 PRO A C 1
ATOM 2103 O O . PRO A 1 275 ? 12.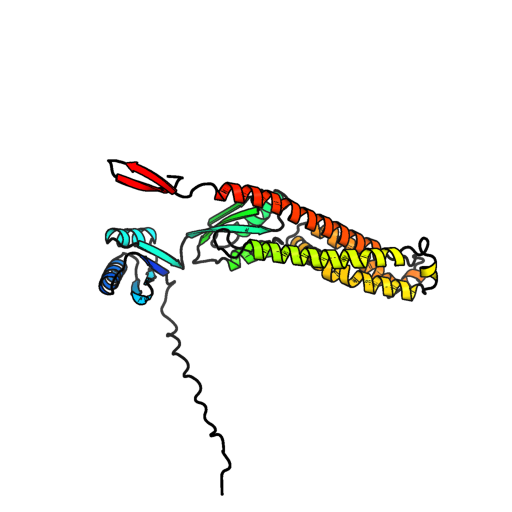979 2.731 -34.770 1.00 93.12 275 PRO A O 1
ATOM 2106 N N . ASN A 1 276 ? 11.735 1.044 -35.559 1.00 92.25 276 ASN A N 1
ATOM 2107 C CA . ASN A 1 276 ? 11.627 1.576 -36.918 1.00 92.25 276 ASN A CA 1
ATOM 2108 C C . ASN A 1 276 ? 10.860 2.903 -36.978 1.00 92.25 276 ASN A C 1
ATOM 2110 O O . ASN A 1 276 ? 11.255 3.789 -37.730 1.00 92.25 276 ASN A O 1
ATOM 2114 N N . ILE A 1 277 ? 9.816 3.064 -36.157 1.00 92.81 277 ILE A N 1
ATOM 2115 C CA . ILE A 1 277 ? 9.006 4.291 -36.112 1.00 92.81 277 ILE A CA 1
ATOM 2116 C C . ILE A 1 277 ? 9.862 5.455 -35.605 1.00 92.81 277 ILE A C 1
ATOM 2118 O O . ILE A 1 277 ? 9.892 6.526 -36.207 1.00 92.81 277 ILE A O 1
ATOM 2122 N N . PHE A 1 278 ? 10.630 5.221 -34.540 1.00 91.94 278 PHE A N 1
ATOM 2123 C CA . PHE A 1 278 ? 11.526 6.227 -33.970 1.00 91.94 278 PHE A CA 1
ATOM 2124 C C . PHE A 1 278 ? 12.665 6.584 -34.930 1.00 91.94 278 PHE A C 1
ATOM 2126 O O . PHE A 1 278 ? 12.975 7.762 -35.095 1.00 91.94 278 PHE A O 1
ATOM 2133 N N . ARG A 1 279 ? 13.238 5.590 -35.627 1.00 91.00 279 ARG A N 1
ATOM 2134 C CA . ARG A 1 279 ? 14.280 5.823 -36.637 1.00 91.00 279 ARG A CA 1
ATOM 2135 C C . ARG A 1 279 ? 13.769 6.674 -37.804 1.00 91.00 279 ARG A C 1
ATOM 2137 O O . ARG A 1 279 ? 14.477 7.576 -38.236 1.00 91.00 279 ARG A O 1
ATOM 2144 N N . GLN A 1 280 ? 12.554 6.414 -38.290 1.00 92.62 280 GLN A N 1
ATOM 2145 C CA . GLN A 1 280 ? 11.927 7.200 -39.363 1.00 92.62 280 GLN A CA 1
ATOM 2146 C C . GLN A 1 280 ? 11.588 8.627 -38.921 1.00 92.62 280 GLN A C 1
ATOM 2148 O O . GLN A 1 280 ? 11.730 9.560 -39.703 1.00 92.62 280 GLN A O 1
ATOM 2153 N N . ALA A 1 281 ? 11.202 8.807 -37.657 1.00 91.38 281 ALA A N 1
ATOM 2154 C CA . ALA A 1 281 ? 10.960 10.119 -37.063 1.00 91.38 281 ALA A CA 1
ATOM 2155 C C . ALA A 1 281 ? 12.250 10.906 -36.745 1.00 91.38 281 ALA A C 1
ATOM 2157 O O . ALA A 1 281 ? 12.169 12.022 -36.237 1.00 91.38 281 ALA A O 1
ATOM 2158 N N . GLY A 1 282 ? 13.439 10.337 -36.991 1.00 90.75 282 GLY A N 1
ATOM 2159 C CA . GLY A 1 282 ? 14.722 10.959 -36.648 1.00 90.75 282 GLY A CA 1
ATOM 2160 C C . GLY A 1 282 ? 14.987 11.045 -35.140 1.00 90.75 282 GLY A C 1
ATOM 2161 O O . GLY A 1 282 ? 15.857 11.801 -34.709 1.00 90.75 282 GLY A O 1
ATOM 2162 N N . LEU A 1 283 ? 14.244 10.288 -34.328 1.00 89.62 283 LEU A N 1
ATOM 2163 C CA . LEU A 1 283 ? 14.383 10.277 -32.877 1.00 89.62 283 LEU A CA 1
ATOM 2164 C C . LEU A 1 283 ? 15.469 9.284 -32.438 1.00 89.62 283 LEU A C 1
ATOM 2166 O O . LEU A 1 283 ? 15.590 8.192 -33.006 1.00 89.62 283 LEU A O 1
ATOM 2170 N N . PRO A 1 284 ? 16.254 9.616 -31.398 1.00 88.31 284 PRO A N 1
ATOM 2171 C CA . PRO A 1 284 ? 17.251 8.698 -30.879 1.00 88.31 284 PRO A CA 1
ATOM 2172 C C . PRO A 1 284 ? 16.586 7.493 -30.203 1.00 88.31 284 PRO A C 1
ATOM 2174 O O . PRO A 1 284 ? 15.630 7.635 -29.443 1.00 88.31 284 PRO A O 1
ATOM 2177 N N . LEU A 1 285 ? 17.162 6.304 -30.394 1.00 89.50 285 LEU A N 1
ATOM 2178 C CA . LEU A 1 285 ? 16.717 5.057 -29.753 1.00 89.50 285 LEU A CA 1
ATOM 2179 C C . LEU A 1 285 ? 17.185 4.948 -28.289 1.00 89.50 285 LEU A C 1
ATOM 2181 O O . LEU A 1 285 ? 17.558 3.873 -27.823 1.00 89.50 285 LEU A O 1
ATOM 2185 N N . HIS A 1 286 ? 17.220 6.071 -27.573 1.00 90.69 286 HIS A N 1
ATOM 2186 C CA . HIS A 1 286 ? 17.556 6.091 -26.155 1.00 90.69 286 HIS A CA 1
ATOM 2187 C C . HIS A 1 286 ? 16.383 5.565 -25.326 1.00 90.69 286 HIS A C 1
ATOM 2189 O O . HIS A 1 286 ? 15.229 5.883 -25.597 1.00 90.69 286 HIS A O 1
ATOM 2195 N N . VAL A 1 287 ? 16.697 4.763 -24.310 1.00 95.12 287 VAL A N 1
ATOM 2196 C CA . VAL A 1 287 ? 15.743 4.191 -23.354 1.00 95.12 287 VAL A CA 1
ATOM 2197 C C . VAL A 1 287 ? 16.055 4.702 -21.947 1.00 95.12 287 VAL A C 1
ATOM 2199 O O . VAL A 1 287 ? 17.195 5.050 -21.656 1.00 95.12 287 VAL A O 1
ATOM 2202 N N . TYR A 1 288 ? 15.044 4.718 -21.083 1.00 96.62 288 TYR A N 1
ATOM 2203 C CA . TYR A 1 288 ? 15.054 5.277 -19.725 1.00 96.62 288 TYR A CA 1
ATOM 2204 C C . TYR A 1 288 ? 14.603 4.252 -18.666 1.00 96.62 288 TYR A C 1
ATOM 2206 O O . TYR A 1 288 ? 14.033 4.607 -17.629 1.00 96.62 288 TYR A O 1
ATOM 2214 N N . PHE A 1 289 ? 14.818 2.956 -18.923 1.00 97.81 289 PHE A N 1
ATOM 2215 C CA . PHE A 1 289 ? 14.499 1.891 -17.962 1.00 97.81 289 PHE A CA 1
ATOM 2216 C C . PHE A 1 289 ? 15.241 2.069 -16.628 1.00 97.81 289 PHE A C 1
ATOM 2218 O O . PHE A 1 289 ? 14.693 1.764 -15.571 1.00 97.81 289 PHE A O 1
ATOM 2225 N N . ASP A 1 290 ? 16.466 2.595 -16.670 1.00 96.62 290 ASP A N 1
ATOM 2226 C CA . ASP A 1 290 ? 17.278 2.915 -15.495 1.00 96.62 290 ASP A CA 1
ATOM 2227 C C . ASP A 1 290 ? 16.628 3.963 -14.593 1.00 96.62 290 ASP A C 1
ATOM 2229 O O . ASP A 1 290 ? 16.568 3.779 -13.380 1.00 96.62 290 ASP A O 1
ATOM 2233 N N . SER A 1 291 ? 16.070 5.014 -15.185 1.00 96.50 291 SER A N 1
ATOM 2234 C CA . SER A 1 291 ? 15.416 6.109 -14.477 1.00 96.50 291 SER A CA 1
ATOM 2235 C C . SER A 1 291 ? 14.201 5.597 -13.700 1.00 96.50 291 SER A C 1
ATOM 2237 O O . SER A 1 291 ? 14.063 5.882 -12.510 1.00 96.50 291 SER A O 1
ATOM 2239 N N . ALA A 1 292 ? 13.361 4.769 -14.332 1.00 97.06 292 ALA A N 1
ATOM 2240 C CA . ALA A 1 292 ? 12.218 4.141 -13.667 1.00 97.06 292 ALA A CA 1
ATOM 2241 C C . ALA A 1 292 ? 12.658 3.246 -12.493 1.00 97.06 292 ALA A C 1
ATOM 2243 O O . ALA A 1 292 ? 12.148 3.369 -11.377 1.00 97.06 292 ALA A O 1
ATOM 2244 N N . VAL A 1 293 ? 13.649 2.382 -12.727 1.00 98.06 293 VAL A N 1
ATOM 2245 C CA . VAL A 1 293 ? 14.164 1.425 -11.735 1.00 98.06 293 VAL A CA 1
ATOM 2246 C C . VAL A 1 293 ? 14.818 2.129 -10.545 1.00 98.06 293 VAL A C 1
ATOM 2248 O O . VAL A 1 293 ? 14.537 1.777 -9.399 1.00 98.06 293 VAL A O 1
ATOM 2251 N N . MET A 1 294 ? 15.653 3.141 -10.791 1.00 97.06 294 MET A N 1
ATOM 2252 C CA . MET A 1 294 ? 16.331 3.899 -9.738 1.00 97.06 294 MET A CA 1
ATOM 2253 C C . MET A 1 294 ? 15.338 4.667 -8.867 1.00 97.06 294 MET A C 1
ATOM 2255 O O . MET A 1 294 ? 15.443 4.609 -7.641 1.00 97.06 294 MET A O 1
ATOM 2259 N N . ILE A 1 295 ? 14.349 5.339 -9.470 1.00 96.75 295 ILE A N 1
ATOM 2260 C CA . ILE A 1 295 ? 13.313 6.055 -8.713 1.00 96.75 295 ILE A CA 1
ATOM 2261 C C . ILE A 1 295 ? 12.580 5.083 -7.782 1.00 96.75 295 ILE A C 1
ATOM 2263 O O . ILE A 1 295 ? 12.475 5.352 -6.585 1.00 96.75 295 ILE A O 1
ATOM 2267 N N . ILE A 1 296 ? 12.130 3.930 -8.289 1.00 96.94 296 ILE A N 1
ATOM 2268 C CA . ILE A 1 296 ? 11.441 2.923 -7.467 1.00 96.94 296 ILE A CA 1
ATOM 2269 C C . ILE A 1 296 ? 12.350 2.425 -6.335 1.00 96.94 296 ILE A C 1
ATOM 2271 O O . ILE A 1 296 ? 11.916 2.370 -5.184 1.00 96.94 296 ILE A O 1
ATOM 2275 N N . ALA A 1 297 ? 13.614 2.106 -6.626 1.00 96.75 297 ALA A N 1
ATOM 2276 C CA . ALA A 1 297 ? 14.558 1.595 -5.634 1.00 96.75 297 ALA A CA 1
ATOM 2277 C C . ALA A 1 297 ? 14.822 2.590 -4.488 1.00 96.75 297 ALA A C 1
ATOM 2279 O O . ALA A 1 297 ? 14.816 2.197 -3.316 1.00 96.75 297 ALA A O 1
ATOM 2280 N N . PHE A 1 298 ? 15.022 3.874 -4.801 1.00 96.50 298 PHE A N 1
ATOM 2281 C CA . PHE A 1 298 ? 15.276 4.905 -3.791 1.00 96.50 298 PHE A CA 1
ATOM 2282 C C . PHE A 1 298 ? 14.022 5.291 -3.006 1.00 96.50 298 PHE A C 1
ATOM 2284 O O . PHE A 1 298 ? 14.100 5.469 -1.791 1.00 96.50 298 PHE A O 1
ATOM 2291 N N . VAL A 1 299 ? 12.855 5.359 -3.652 1.00 94.75 299 VAL A N 1
ATOM 2292 C CA . VAL A 1 299 ? 11.590 5.631 -2.951 1.00 94.75 299 VAL A CA 1
ATOM 2293 C C . VAL A 1 299 ? 11.237 4.481 -2.001 1.00 94.75 299 VAL A C 1
ATOM 2295 O O . VAL A 1 299 ? 10.847 4.731 -0.858 1.00 94.75 299 VAL A O 1
ATOM 2298 N N . LEU A 1 300 ? 11.430 3.224 -2.419 1.00 94.12 300 LEU A N 1
ATOM 2299 C CA . LEU A 1 300 ? 11.261 2.061 -1.539 1.00 94.12 300 LEU A CA 1
ATOM 2300 C C . LEU A 1 300 ? 12.231 2.093 -0.359 1.00 94.12 300 LEU A C 1
ATOM 2302 O O . LEU A 1 300 ? 11.830 1.787 0.765 1.00 94.12 300 LEU A O 1
ATOM 2306 N N . LEU A 1 301 ? 13.488 2.486 -0.588 1.00 95.06 301 LEU A N 1
ATOM 2307 C CA . LEU A 1 301 ? 14.461 2.645 0.491 1.00 95.06 301 LEU A CA 1
ATOM 2308 C C . LEU A 1 301 ? 13.992 3.705 1.491 1.00 95.06 301 LEU A C 1
ATOM 2310 O O . LEU A 1 301 ? 13.992 3.444 2.692 1.00 95.06 301 LEU A O 1
ATOM 2314 N N . GLY A 1 302 ? 13.538 4.861 1.000 1.00 91.44 302 GLY A N 1
ATOM 2315 C CA . GLY A 1 302 ? 12.978 5.928 1.827 1.00 91.44 302 GLY A CA 1
ATOM 2316 C C . GLY A 1 302 ? 11.822 5.435 2.698 1.00 91.44 302 GLY A C 1
ATOM 2317 O O . GLY A 1 302 ? 11.859 5.609 3.914 1.00 91.44 302 GLY A O 1
ATOM 2318 N N . ARG A 1 303 ? 10.851 4.721 2.111 1.00 87.06 303 ARG A N 1
ATOM 2319 C CA . ARG A 1 303 ? 9.728 4.125 2.858 1.00 87.06 303 ARG A CA 1
ATOM 2320 C C . ARG A 1 303 ? 10.165 3.102 3.894 1.00 87.06 303 ARG A C 1
ATOM 2322 O O . ARG A 1 303 ? 9.651 3.097 5.009 1.00 87.06 303 ARG A O 1
ATOM 2329 N N . TYR A 1 304 ? 11.105 2.231 3.539 1.00 90.12 304 TYR A N 1
ATOM 2330 C CA . TYR A 1 304 ? 11.636 1.246 4.474 1.00 90.12 304 TYR A CA 1
ATOM 2331 C C . TYR A 1 304 ? 12.302 1.925 5.679 1.00 90.12 304 TYR A C 1
ATOM 2333 O O . TYR A 1 304 ? 12.073 1.521 6.821 1.00 90.12 304 TYR A O 1
ATOM 2341 N N . LEU A 1 305 ? 13.091 2.976 5.440 1.00 87.25 305 LEU A N 1
ATOM 2342 C CA . LEU A 1 305 ? 13.716 3.762 6.502 1.00 87.25 305 LEU A CA 1
ATOM 2343 C C . LEU A 1 305 ? 12.678 4.514 7.341 1.00 87.25 305 LEU A C 1
ATOM 2345 O O . LEU A 1 305 ? 12.795 4.515 8.563 1.00 87.25 305 LEU A O 1
ATOM 2349 N N . GLU A 1 306 ? 11.649 5.085 6.714 1.00 81.50 306 GLU A N 1
ATOM 2350 C CA . GLU A 1 306 ? 10.554 5.779 7.397 1.00 81.50 306 GLU A CA 1
ATOM 2351 C C . GLU A 1 306 ? 9.811 4.847 8.364 1.00 81.50 306 GLU A C 1
ATOM 2353 O O . GLU A 1 306 ? 9.689 5.160 9.549 1.00 81.50 306 GLU A O 1
ATOM 2358 N N . VAL A 1 307 ? 9.371 3.675 7.890 1.00 76.38 307 VAL A N 1
ATOM 2359 C CA . VAL A 1 307 ? 8.667 2.680 8.720 1.00 76.38 307 VAL A CA 1
ATOM 2360 C C . VAL A 1 307 ? 9.572 2.187 9.849 1.00 76.38 307 VAL A C 1
ATOM 2362 O O . VAL A 1 307 ? 9.165 2.155 11.010 1.00 76.38 307 VAL A O 1
ATOM 2365 N N . LYS A 1 308 ? 10.835 1.871 9.540 1.00 78.12 308 LYS A N 1
ATOM 2366 C CA . LYS A 1 308 ? 11.810 1.413 10.538 1.00 78.12 308 LYS A CA 1
ATOM 2367 C C . LYS A 1 308 ? 12.108 2.475 11.603 1.00 78.12 308 LYS A C 1
ATOM 2369 O O . LYS A 1 308 ? 12.328 2.123 12.762 1.00 78.12 308 LYS A O 1
ATOM 2374 N N . ALA A 1 309 ? 12.140 3.753 11.227 1.00 75.06 309 ALA A N 1
ATOM 2375 C CA . ALA A 1 309 ? 12.366 4.858 12.152 1.00 75.06 309 ALA A CA 1
ATOM 2376 C C . ALA A 1 309 ? 11.136 5.120 13.034 1.00 75.06 309 ALA A C 1
ATOM 2378 O O . ALA A 1 309 ? 11.276 5.206 14.255 1.00 75.06 309 ALA A O 1
ATOM 2379 N N . ARG A 1 310 ? 9.933 5.177 12.441 1.00 66.06 310 ARG A N 1
ATOM 2380 C CA . ARG A 1 310 ? 8.675 5.385 13.178 1.00 66.06 310 ARG A CA 1
ATOM 2381 C C . ARG A 1 310 ? 8.385 4.257 14.162 1.00 66.06 310 ARG A C 1
ATOM 2383 O O . ARG A 1 310 ? 8.041 4.550 15.303 1.00 66.06 310 ARG A O 1
ATOM 2390 N N . GLY A 1 311 ? 8.607 3.000 13.767 1.00 62.91 311 GLY A N 1
ATOM 2391 C CA . GLY A 1 311 ? 8.402 1.844 14.645 1.00 62.91 311 GLY A CA 1
ATOM 2392 C C . GLY A 1 311 ? 9.146 1.985 15.976 1.00 62.91 311 GLY A C 1
ATOM 2393 O O . GLY A 1 311 ? 8.548 1.855 17.036 1.00 62.91 311 GLY A O 1
ATOM 2394 N N . ARG A 1 312 ? 10.420 2.401 15.939 1.00 61.59 312 ARG A N 1
ATOM 2395 C CA . ARG A 1 312 ? 11.241 2.584 17.151 1.00 61.59 312 ARG A CA 1
ATOM 2396 C C . ARG A 1 312 ? 10.713 3.668 18.091 1.00 61.59 312 ARG A C 1
ATOM 2398 O O . ARG A 1 312 ? 10.751 3.484 19.305 1.00 61.59 312 ARG A O 1
ATOM 2405 N N . ALA A 1 313 ? 10.250 4.791 17.543 1.00 60.53 313 ALA A N 1
ATOM 2406 C CA . ALA A 1 313 ? 9.732 5.901 18.340 1.00 60.53 313 ALA A CA 1
ATOM 2407 C C . ALA A 1 313 ? 8.387 5.538 18.987 1.00 60.53 313 ALA A C 1
ATOM 2409 O O . ALA A 1 313 ? 8.202 5.728 20.189 1.00 60.53 313 ALA A O 1
ATOM 2410 N N . THR A 1 314 ? 7.472 4.950 18.212 1.00 60.31 314 THR A N 1
ATOM 2411 C CA . THR A 1 314 ? 6.173 4.499 18.721 1.00 60.31 314 THR A CA 1
ATOM 2412 C C . THR A 1 314 ? 6.330 3.379 19.749 1.00 60.31 314 THR A C 1
ATOM 2414 O O . THR A 1 314 ? 5.641 3.399 20.766 1.00 60.31 314 THR A O 1
ATOM 2417 N N . ASP A 1 315 ? 7.268 2.449 19.551 1.00 62.72 315 ASP A N 1
ATOM 2418 C CA . ASP A 1 315 ? 7.546 1.375 20.511 1.00 62.72 315 ASP A CA 1
ATOM 2419 C C . ASP A 1 315 ? 8.083 1.907 21.843 1.00 62.72 315 ASP A C 1
ATOM 2421 O O . ASP A 1 315 ? 7.710 1.399 22.902 1.00 62.72 315 ASP A O 1
ATOM 2425 N N . ALA A 1 316 ? 8.924 2.946 21.818 1.00 63.97 316 ALA A N 1
ATOM 2426 C CA . ALA A 1 316 ? 9.414 3.593 23.033 1.00 63.97 316 ALA A CA 1
ATOM 2427 C C . ALA A 1 316 ? 8.269 4.252 23.820 1.00 63.97 316 ALA A C 1
ATOM 2429 O O . ALA A 1 316 ? 8.120 3.997 25.014 1.00 63.97 316 ALA A O 1
ATOM 2430 N N . VAL A 1 317 ? 7.404 5.016 23.143 1.00 66.44 317 VAL A N 1
ATOM 2431 C CA . VAL A 1 317 ? 6.212 5.621 23.765 1.00 66.44 317 VAL A CA 1
ATOM 2432 C C . VAL A 1 317 ? 5.268 4.542 24.302 1.00 66.44 317 VAL A C 1
ATOM 2434 O O . VAL A 1 317 ? 4.770 4.648 25.419 1.00 66.44 317 VAL A O 1
ATOM 2437 N N . ARG A 1 318 ? 5.065 3.450 23.556 1.00 60.53 318 ARG A N 1
ATOM 2438 C CA . ARG A 1 318 ? 4.209 2.333 23.977 1.00 60.53 318 ARG A CA 1
ATOM 2439 C C . ARG A 1 318 ? 4.747 1.626 25.218 1.00 60.53 318 ARG A C 1
ATOM 2441 O O . ARG A 1 318 ? 3.960 1.231 26.073 1.00 60.53 318 ARG A O 1
ATOM 2448 N N . LYS A 1 319 ? 6.069 1.463 25.329 1.00 68.38 319 LYS A N 1
ATOM 2449 C CA . LYS A 1 319 ? 6.707 0.919 26.536 1.00 68.38 319 LYS A CA 1
ATOM 2450 C C . LYS A 1 319 ? 6.456 1.814 27.744 1.00 68.38 319 LYS A C 1
ATOM 2452 O O . LYS A 1 319 ? 6.143 1.281 28.796 1.00 68.38 319 LYS A O 1
ATOM 2457 N N . LEU A 1 320 ? 6.517 3.136 27.579 1.00 74.06 320 LEU A N 1
ATOM 2458 C CA . LEU A 1 320 ? 6.198 4.081 28.653 1.00 74.06 320 LEU A CA 1
ATOM 2459 C C . LEU A 1 320 ? 4.720 4.014 29.060 1.00 74.06 320 LEU A C 1
ATOM 2461 O O . LEU A 1 320 ? 4.426 3.948 30.246 1.00 74.06 320 LEU A O 1
ATOM 2465 N N . LEU A 1 321 ? 3.794 3.937 28.098 1.00 67.19 321 LEU A N 1
ATOM 2466 C CA . LEU A 1 321 ? 2.361 3.795 28.390 1.00 67.19 321 LEU A CA 1
ATOM 2467 C C . LEU A 1 321 ? 2.031 2.489 29.129 1.00 67.19 321 LEU A C 1
ATOM 2469 O O . LEU A 1 321 ? 1.167 2.485 29.994 1.00 67.19 321 LEU A O 1
ATOM 2473 N N . LYS A 1 322 ? 2.739 1.390 28.838 1.00 66.56 322 LYS A N 1
ATOM 2474 C CA . LYS A 1 322 ? 2.580 0.116 29.565 1.00 66.56 322 LYS A CA 1
ATOM 2475 C C . LYS A 1 322 ? 3.062 0.165 31.018 1.00 66.56 322 LYS A C 1
ATOM 2477 O O . LYS A 1 322 ? 2.713 -0.730 31.779 1.00 66.56 322 LYS A O 1
ATOM 2482 N N . LEU A 1 323 ? 3.890 1.144 31.385 1.00 78.25 323 LEU A N 1
ATOM 2483 C CA . LEU A 1 323 ? 4.357 1.317 32.763 1.00 78.25 323 LEU A CA 1
ATOM 2484 C C . LEU A 1 323 ? 3.337 2.055 33.635 1.00 78.25 323 LEU A C 1
ATOM 2486 O O . LEU A 1 323 ? 3.491 2.055 34.853 1.00 78.25 323 LEU A O 1
ATOM 2490 N N . VAL A 1 324 ? 2.310 2.669 33.039 1.00 73.12 324 VAL A N 1
ATOM 2491 C CA . VAL A 1 324 ? 1.213 3.275 33.795 1.00 73.12 324 VAL A CA 1
ATOM 2492 C C . VAL A 1 324 ? 0.332 2.143 34.341 1.00 73.12 324 VAL A C 1
ATOM 2494 O O . VAL A 1 324 ? -0.215 1.373 33.546 1.00 73.12 324 VAL A O 1
ATOM 2497 N N . PRO A 1 325 ? 0.211 1.990 35.672 1.00 76.06 325 PRO A N 1
ATOM 2498 C CA . PRO A 1 325 ? -0.636 0.959 36.249 1.00 76.06 325 PRO A CA 1
ATOM 2499 C C . PRO A 1 325 ? -2.113 1.266 35.942 1.00 76.06 325 PRO A C 1
ATOM 2501 O O . PRO A 1 325 ? -2.536 2.411 36.093 1.00 76.06 325 PRO A O 1
ATOM 2504 N N . PRO A 1 326 ? -2.913 0.271 35.519 1.00 74.69 326 PRO A N 1
ATOM 2505 C CA . PRO A 1 326 ? -4.319 0.486 35.170 1.00 74.69 326 PRO A CA 1
ATOM 2506 C C . PRO A 1 326 ? -5.213 0.707 36.401 1.00 74.69 326 PRO A C 1
ATOM 2508 O O . PRO A 1 326 ? -6.302 1.269 36.284 1.00 74.69 326 PRO A O 1
ATOM 2511 N N . THR A 1 327 ? -4.764 0.270 37.579 1.00 85.06 327 THR A N 1
ATOM 2512 C CA . THR A 1 327 ? -5.518 0.328 38.831 1.00 85.06 327 THR A CA 1
ATOM 2513 C C . THR A 1 327 ? -4.697 0.943 39.959 1.00 85.06 327 THR A C 1
ATOM 2515 O O . THR A 1 327 ? -3.466 0.884 39.977 1.00 85.06 327 THR A O 1
ATOM 2518 N N . ALA A 1 328 ? -5.402 1.538 40.916 1.00 87.19 328 ALA A N 1
ATOM 2519 C CA . ALA A 1 328 ? -4.871 2.024 42.177 1.00 87.19 328 ALA A CA 1
ATOM 2520 C C . ALA A 1 328 ? -5.655 1.386 43.332 1.00 87.19 328 ALA A C 1
ATOM 2522 O O . ALA A 1 328 ? -6.879 1.270 43.274 1.00 87.19 328 ALA A O 1
ATOM 2523 N N . ARG A 1 329 ? -4.966 0.984 44.405 1.00 88.06 329 ARG A N 1
ATOM 2524 C CA . ARG A 1 329 ? -5.618 0.587 45.663 1.00 88.06 329 ARG A CA 1
ATOM 2525 C C . ARG A 1 329 ? -5.696 1.800 46.576 1.00 88.06 329 ARG A C 1
ATOM 2527 O O . ARG A 1 329 ? -4.676 2.405 46.893 1.00 88.06 329 ARG A O 1
ATOM 2534 N N . VAL A 1 330 ? -6.906 2.137 47.000 1.00 89.75 330 VAL A N 1
ATOM 2535 C CA . VAL A 1 330 ? -7.194 3.239 47.922 1.00 89.75 330 VAL A CA 1
ATOM 2536 C C . VAL A 1 330 ? -7.846 2.703 49.189 1.00 89.75 330 VAL A C 1
ATOM 2538 O O . VAL A 1 330 ? -8.680 1.802 49.139 1.00 89.75 330 VAL A O 1
ATOM 2541 N N . LEU A 1 331 ? -7.478 3.275 50.334 1.00 91.50 331 LEU A N 1
ATOM 2542 C CA . LEU A 1 331 ? -8.101 2.988 51.623 1.00 91.50 331 LEU A CA 1
ATOM 2543 C C . LEU A 1 331 ? -9.176 4.052 51.894 1.00 91.50 331 LEU A C 1
ATOM 2545 O O . LEU A 1 331 ? -8.846 5.222 52.089 1.00 91.50 331 LEU A O 1
ATOM 2549 N N . LYS A 1 332 ? -10.453 3.659 51.899 1.00 84.75 332 LYS A N 1
ATOM 2550 C CA . LYS A 1 332 ? -11.585 4.516 52.296 1.00 84.75 332 LYS A CA 1
ATOM 2551 C C . LYS A 1 332 ? -12.351 3.828 53.418 1.00 84.75 332 LYS A C 1
ATOM 2553 O O . LYS A 1 332 ? -12.655 2.647 53.311 1.00 84.75 332 LYS A O 1
ATOM 2558 N N . ASP A 1 333 ? -12.628 4.561 54.494 1.00 83.44 333 ASP A N 1
ATOM 2559 C CA . ASP A 1 333 ? -13.407 4.075 55.643 1.00 83.44 333 ASP A CA 1
ATOM 2560 C C . ASP A 1 333 ? -12.872 2.760 56.253 1.00 83.44 333 ASP A C 1
ATOM 2562 O O . ASP A 1 333 ? -13.627 1.901 56.698 1.00 83.44 333 ASP A O 1
ATOM 2566 N N . GLY A 1 334 ? -11.544 2.579 56.247 1.00 86.25 334 GLY A N 1
ATOM 2567 C CA . GLY A 1 334 ? -10.881 1.375 56.767 1.00 86.25 334 GLY A CA 1
ATOM 2568 C C . GLY A 1 334 ? -10.955 0.144 55.855 1.00 86.25 334 GLY A C 1
ATOM 2569 O O . GLY A 1 334 ? -10.448 -0.910 56.231 1.00 86.25 334 GLY A O 1
ATOM 2570 N N . VAL A 1 335 ? -11.535 0.267 54.656 1.00 85.12 335 VAL A N 1
ATOM 2571 C CA . VAL A 1 335 ? -11.637 -0.809 53.663 1.00 85.12 335 VAL A CA 1
ATOM 2572 C C . VAL A 1 335 ? -10.770 -0.477 52.448 1.00 85.12 335 VAL A C 1
ATOM 2574 O O . VAL A 1 335 ? -10.846 0.614 51.877 1.00 85.12 335 VAL A O 1
ATOM 2577 N N . GLU A 1 336 ? -9.923 -1.421 52.039 1.00 90.75 336 GLU A N 1
ATOM 2578 C CA . GLU A 1 336 ? -9.138 -1.304 50.808 1.00 90.75 336 GLU A CA 1
ATOM 2579 C C . GLU A 1 336 ? -10.033 -1.562 49.592 1.00 90.75 336 GLU A C 1
ATOM 2581 O O . GLU A 1 336 ? -10.671 -2.610 49.485 1.00 90.75 336 GLU A O 1
ATOM 2586 N N . LYS A 1 337 ? -10.061 -0.619 48.649 1.00 86.75 337 LYS A N 1
ATOM 2587 C CA . LYS A 1 337 ? -10.817 -0.723 47.401 1.00 86.75 337 LYS A CA 1
ATOM 2588 C C . LYS A 1 337 ? -9.898 -0.460 46.216 1.00 86.75 337 LYS A C 1
ATOM 2590 O O . LYS A 1 337 ? -9.131 0.499 46.213 1.00 86.75 337 LYS A O 1
ATOM 2595 N N . GLU A 1 338 ? -9.967 -1.322 45.211 1.00 88.88 338 GLU A N 1
ATOM 2596 C CA . GLU A 1 338 ? -9.255 -1.127 43.952 1.00 88.88 338 GLU A CA 1
ATOM 2597 C C . GLU A 1 338 ? -10.129 -0.298 43.005 1.00 88.88 338 GLU A C 1
ATOM 2599 O O . GLU A 1 338 ? -11.307 -0.604 42.805 1.00 88.88 338 GLU A O 1
ATOM 2604 N N . ILE A 1 339 ? -9.572 0.788 42.478 1.00 87.62 339 ILE A N 1
ATOM 2605 C CA . ILE A 1 339 ? -10.230 1.701 41.540 1.00 87.62 339 ILE A CA 1
ATOM 2606 C C . ILE A 1 339 ? -9.375 1.844 40.274 1.00 87.62 339 ILE A C 1
ATOM 2608 O O . ILE A 1 339 ? -8.163 1.622 40.332 1.00 87.62 339 ILE A O 1
ATOM 2612 N N . PRO A 1 340 ? -9.961 2.221 39.125 1.00 83.50 340 PRO A N 1
ATOM 2613 C CA . PRO A 1 340 ? -9.184 2.628 37.957 1.00 83.50 340 PRO A CA 1
ATOM 2614 C C . PRO A 1 340 ? -8.264 3.799 38.316 1.00 83.50 340 PRO A C 1
ATOM 2616 O O . PRO A 1 340 ? -8.682 4.707 39.029 1.00 83.50 340 PRO A O 1
ATOM 2619 N N . ALA A 1 341 ? -7.027 3.804 37.816 1.00 75.62 341 ALA A N 1
ATOM 2620 C CA . ALA A 1 341 ? -6.056 4.860 38.130 1.00 75.62 341 ALA A CA 1
ATOM 2621 C C . ALA A 1 341 ? -6.461 6.263 37.613 1.00 75.62 341 ALA A C 1
ATOM 2623 O O . ALA A 1 341 ? -5.847 7.258 37.987 1.00 75.62 341 ALA A O 1
ATOM 2624 N N . GLU A 1 342 ? -7.490 6.342 36.764 1.00 67.81 342 GLU A N 1
ATOM 2625 C CA . GLU A 1 342 ? -8.033 7.566 36.157 1.00 67.81 342 GLU A CA 1
ATOM 2626 C C . GLU A 1 342 ? -9.276 8.118 36.895 1.00 67.81 342 GLU A C 1
ATOM 2628 O O . GLU A 1 342 ? -9.870 9.088 36.422 1.00 67.81 342 GLU A O 1
ATOM 2633 N N . ALA A 1 343 ? -9.696 7.481 38.002 1.00 46.78 343 ALA A N 1
ATOM 2634 C CA . ALA A 1 343 ? -10.966 7.735 38.700 1.00 46.78 343 ALA A CA 1
ATOM 2635 C C . ALA A 1 343 ? -10.908 8.787 39.818 1.00 46.78 343 ALA A C 1
ATOM 2637 O O . ALA A 1 343 ? -9.886 8.853 40.542 1.00 46.78 343 ALA A O 1
#

Organism: NCBI:txid501497

Radius of gyration: 31.11 Å; chains: 1; bounding box: 75×88×96 Å

Foldseek 3Di:
DDDDDDDDPDDDDPDDDDDPDDDDDAQKWKKQKPPDDDPVLQVVLLVLLVPDPQWPHWHGDPVVSMIITGGHPPDDVVSSQVSSVVVVMGIDTPAWDWDKFKWAKADDDDPVLQVQLQVLLVVAPFWPGWGADPLLRIIITTGTRNRDDPVSSQVSQVLLPMHTQGTPPPPPVSCVSLVVVLVLLVVLLCLLVVLLVVLVQLLCCVVPVVNVVDDPLRSLVVLLVSLVCNCCPSLVSLVVSLVSCVVVVHDDPSVVLNVQLVVLNVVSVCLNPPVVVCVVVVHDSRGRSSVSSVSSNVVSVVVSVVSVVSVVVSVVVVVVVVPPDQWDWDQDPNDTDIDGPVD

InterPro domains:
  IPR006121 Heavy metal-associated domain, HMA [PF00403] (31-90)
  IPR006121 Heavy metal-associated domain, HMA [PF00403] (102-163)
  IPR006121 Heavy metal-associated domain, HMA [PS50846] (27-92)
  IPR006121 Heavy metal-associated domain, HMA [PS50846] (99-165)
  IPR006121 Heavy metal-associated domain, HMA [cd00371] (31-90)
  IPR006121 Heavy metal-associated domain, HMA [cd00371] (102-163)
  IPR006122 Heavy metal-associated domain, copper ion-binding [TIGR00003] (100-163)
  IPR017969 Heavy-metal-associated, conserved site [PS01047] (33-62)
  IPR017969 Heavy-metal-associated, conserved site [PS01047] (105-134)
  IPR036163 Heavy metal-associated domain superfamily [SSF55008] (28-94)
  IPR036163 Heavy metal-associated domain superfamily [SSF55008] (94-164)

Sequence (343 aa):
MMAKDSCPTSCPLPEARPVPPEKSSGPELFFRVEGMSCAACAARVEKVLKETKGVKEAQVNFATATARVVPEPGLEISSLVERVKEEGYELKPLSGGIEKVTVRIGGMTCAACVARIEKALKRLSGVKEAQVNLATGTATVVYDTALIGLADLRQAVEEEGYEFLGLLTEALPAERVEETRLKDLKRKLWVAWSLAPLVFVFSMPRLFPWVTKLSLETRHLLLLALSTPVQFYAGAEFLGRALKALRHRSADMNTLVSLGTLSAYLYSASVTFFPNIFRQAGLPLHVYFDSAVMIIAFVLLGRYLEVKARGRATDAVRKLLKLVPPTARVLKDGVEKEIPAEA